Protein AF-0000000085030818 (afdb_homodimer)

Radius of gyration: 18.53 Å; Cα contacts (8 Å, |Δi|>4): 247; chains: 2; bounding box: 43×62×43 Å

Secondary structure (DSSP, 8-state):
--PPTT---HHHHHHHHHHHHHHHHHH-HHHHHHHHHHHIIIIIS-SS-HHHHHHHHHHHHHHHT-HHHHHHHHHHHHHHS---HHHHHHHHHHHHHHH-THHHHHHHHHHT-/--PPTT---HHHHHHHHHHHHHHHHHH-HHHHHHHHHHHIIIIIS-SS-HHHHHHHHHHHHHHHT-HHHHHHHHHHHHHHS---HHHHHHHHHHHHHHH-THHHHHHHHHHT-

Sequence (226 aa):
MSRKPGEPAKEEDEKGLIAVKYAEEMLGDEYAEVVEELHRIIWKESPLDDKTKHLIALALAAAAGDERRVGLIAETAKNVAEVTDEEIAATLALVAWVEGVSKVTRTWGVLRQMSRKPGEPAKEEDEKGLIAVKYAEEMLGDEYAEVVEELHRIIWKESPLDDKTKHLIALALAAAAGDERRVGLIAETAKNVAEVTDEEIAATLALVAWVEGVSKVTRTWGVLRQ

Structure (mmCIF, N/CA/C/O backbone):
data_AF-0000000085030818-model_v1
#
loop_
_entity.id
_entity.type
_entity.pdbx_description
1 polymer 'Uncharacterized conserved protein, homolog of gamma-carboxymuconolactone decarboxylase subunit'
#
loop_
_atom_site.group_PDB
_atom_site.id
_atom_site.type_symbol
_atom_site.label_atom_id
_atom_site.label_alt_id
_atom_site.label_comp_id
_atom_site.label_asym_id
_atom_site.label_entity_id
_atom_site.label_seq_id
_atom_site.pdbx_PDB_ins_code
_atom_site.Cartn_x
_atom_site.Cartn_y
_atom_site.Cartn_z
_atom_site.occupancy
_atom_site.B_iso_or_equiv
_atom_site.auth_seq_id
_atom_site.auth_comp_id
_atom_site.auth_asym_id
_atom_site.auth_atom_id
_atom_site.pdbx_PDB_model_num
ATOM 1 N N . MET A 1 1 ? -7.852 -31.094 3.992 1 25.58 1 MET A N 1
ATOM 2 C CA . MET A 1 1 ? -6.664 -30.859 3.174 1 25.58 1 MET A CA 1
ATOM 3 C C . MET A 1 1 ? -6.051 -29.5 3.475 1 25.58 1 MET A C 1
ATOM 5 O O . MET A 1 1 ? -6.684 -28.469 3.26 1 25.58 1 MET A O 1
ATOM 9 N N . SER A 1 2 ? -5.125 -29.453 4.344 1 31.84 2 SER A N 1
ATOM 10 C CA . SER A 1 2 ? -4.516 -28.281 4.984 1 31.84 2 SER A CA 1
ATOM 11 C C . SER A 1 2 ? -3.881 -27.359 3.957 1 31.84 2 SER A C 1
ATOM 13 O O . SER A 1 2 ? -3.154 -27.812 3.068 1 31.84 2 SER A O 1
ATOM 15 N N . ARG A 1 3 ? -4.469 -26.219 3.688 1 39.75 3 ARG A N 1
ATOM 16 C CA . ARG A 1 3 ? -4.004 -25.312 2.639 1 39.75 3 ARG A CA 1
ATOM 17 C C . ARG A 1 3 ? -2.533 -24.969 2.826 1 39.75 3 ARG A C 1
ATOM 19 O O . ARG A 1 3 ? -2.094 -24.688 3.943 1 39.75 3 ARG A O 1
ATOM 26 N N . LYS A 1 4 ? -1.826 -25.266 1.707 1 38.91 4 LYS A N 1
ATOM 27 C CA . LYS A 1 4 ? -0.397 -24.984 1.805 1 38.91 4 LYS A CA 1
ATOM 28 C C . LYS A 1 4 ? -0.144 -23.5 2.029 1 38.91 4 LYS A C 1
ATOM 30 O O . LYS A 1 4 ? -0.895 -22.656 1.536 1 38.91 4 LYS A O 1
ATOM 35 N N . PRO A 1 5 ? 0.649 -22.922 2.752 1 32.38 5 PRO A N 1
ATOM 36 C CA . PRO A 1 5 ? 1.088 -21.547 2.984 1 32.38 5 PRO A CA 1
ATOM 37 C C . PRO A 1 5 ? 1.489 -20.828 1.698 1 32.38 5 PRO A C 1
ATOM 39 O O . PRO A 1 5 ? 2.215 -21.391 0.874 1 32.38 5 PRO A O 1
ATOM 42 N N . GLY A 1 6 ? 0.799 -19.547 1.156 1 37.19 6 GLY A N 1
ATOM 43 C CA . GLY A 1 6 ? 0.918 -18.844 -0.105 1 37.19 6 GLY A CA 1
ATOM 44 C C . GLY A 1 6 ? -0.308 -18.969 -0.988 1 37.19 6 GLY A C 1
ATOM 45 O O . GLY A 1 6 ? -0.301 -18.547 -2.141 1 37.19 6 GLY A O 1
ATOM 46 N N . GLU A 1 7 ? -1.097 -19.891 -0.801 1 38.22 7 GLU A N 1
ATOM 47 C CA . GLU A 1 7 ? -2.266 -20.125 -1.645 1 38.22 7 GLU A CA 1
ATOM 48 C C . GLU A 1 7 ? -3.213 -18.922 -1.61 1 38.22 7 GLU A C 1
ATOM 50 O O . GLU A 1 7 ? -3.615 -18.469 -0.536 1 38.22 7 GLU A O 1
ATOM 55 N N . PRO A 1 8 ? -3.061 -18.156 -2.711 1 40.22 8 PRO A N 1
ATOM 56 C CA . PRO A 1 8 ? -4.078 -17.109 -2.68 1 40.22 8 PRO A CA 1
ATOM 57 C C . PRO A 1 8 ? -5.438 -17.625 -2.207 1 40.22 8 PRO A C 1
ATOM 59 O O . PRO A 1 8 ? -5.727 -18.812 -2.309 1 40.22 8 PRO A O 1
ATOM 62 N N . ALA A 1 9 ? -6.059 -16.734 -1.526 1 43.44 9 ALA A N 1
ATOM 63 C CA . ALA A 1 9 ? -7.387 -17.125 -1.054 1 43.44 9 ALA A CA 1
ATOM 64 C C . ALA A 1 9 ? -8.211 -17.734 -2.182 1 43.44 9 ALA A C 1
ATOM 66 O O . ALA A 1 9 ? -8.008 -17.422 -3.355 1 43.44 9 ALA A O 1
ATOM 67 N N . LYS A 1 10 ? -9.125 -18.547 -1.986 1 43.5 10 LYS A N 1
ATOM 68 C CA . LYS A 1 10 ? -9.852 -19.5 -2.832 1 43.5 10 LYS A CA 1
ATOM 69 C C . LYS A 1 10 ? -10.367 -18.812 -4.098 1 43.5 10 LYS A C 1
ATOM 71 O O . LYS A 1 10 ? -10.195 -19.328 -5.199 1 43.5 10 LYS A O 1
ATOM 76 N N . GLU A 1 11 ? -11.086 -17.844 -3.875 1 42 11 GLU A N 1
ATOM 77 C CA . GLU A 1 11 ? -11.797 -17.359 -5.051 1 42 11 GLU A CA 1
ATOM 78 C C . GLU A 1 11 ? -10.891 -16.5 -5.934 1 42 11 GLU A C 1
ATOM 80 O O . GLU A 1 11 ? -10.938 -16.609 -7.16 1 42 11 GLU A O 1
ATOM 85 N N . GLU A 1 12 ? -10.438 -15.344 -5.531 1 48 12 GLU A N 1
ATOM 86 C CA . GLU A 1 12 ? -9.477 -14.547 -6.293 1 48 12 GLU A CA 1
ATOM 87 C C . GLU A 1 12 ? -8.312 -15.406 -6.773 1 48 12 GLU A C 1
ATOM 89 O O . GLU A 1 12 ? -7.707 -15.117 -7.809 1 48 12 GLU A O 1
ATOM 94 N N . ASP A 1 13 ? -8.078 -16.484 -6.012 1 52.44 13 ASP A N 1
ATOM 95 C CA . ASP A 1 13 ? -7.184 -17.578 -6.367 1 52.44 13 ASP A CA 1
ATOM 96 C C . ASP A 1 13 ? -7.688 -18.312 -7.609 1 52.44 13 ASP A C 1
ATOM 98 O O . ASP A 1 13 ? -6.898 -18.656 -8.492 1 52.44 13 ASP A O 1
ATOM 102 N N . GLU A 1 14 ? -8.984 -18.203 -7.586 1 51.5 14 GLU A N 1
ATOM 103 C CA . GLU A 1 14 ? -9.453 -19.031 -8.688 1 51.5 14 GLU A CA 1
ATOM 104 C C . GLU A 1 14 ? -9.203 -18.359 -10.039 1 51.5 14 GLU A C 1
ATOM 106 O O . GLU A 1 14 ? -8.727 -19 -10.977 1 51.5 14 GLU A O 1
ATOM 111 N N . LYS A 1 15 ? -9.68 -17.062 -10.062 1 57.81 15 LYS A N 1
ATOM 112 C CA . LYS A 1 15 ? -9.484 -16.406 -11.352 1 57.81 15 LYS A CA 1
ATOM 113 C C . LYS A 1 15 ? -8 -16.203 -11.656 1 57.81 15 LYS A C 1
ATOM 115 O O . LYS A 1 15 ? -7.578 -16.344 -12.805 1 57.81 15 LYS A O 1
ATOM 120 N N . GLY A 1 16 ? -7.34 -15.766 -10.633 1 62.62 16 GLY A N 1
ATOM 121 C CA . GLY A 1 16 ? -5.895 -15.734 -10.812 1 62.62 16 GLY A CA 1
ATOM 122 C C . GLY A 1 16 ? -5.309 -17.078 -11.219 1 62.62 16 GLY A C 1
ATOM 123 O O . GLY A 1 16 ? -4.445 -17.141 -12.094 1 62.62 16 GLY A O 1
ATOM 124 N N . LEU A 1 17 ? -5.984 -17.938 -10.68 1 67.38 17 LEU A N 1
ATOM 125 C CA . LEU A 1 17 ? -5.543 -19.281 -11 1 67.38 17 LEU A CA 1
ATOM 126 C C . LEU A 1 17 ? -5.914 -19.656 -12.43 1 67.38 17 LEU A C 1
ATOM 128 O O . LEU A 1 17 ? -5.117 -20.266 -13.148 1 67.38 17 LEU A O 1
ATOM 132 N N . ILE A 1 18 ? -7.059 -19.188 -12.75 1 69.06 18 ILE A N 1
ATOM 133 C CA . ILE A 1 18 ? -7.512 -19.469 -14.109 1 69.06 18 ILE A CA 1
ATOM 134 C C . ILE A 1 18 ? -6.609 -18.766 -15.117 1 69.06 18 ILE A C 1
ATOM 136 O O . ILE A 1 18 ? -6.207 -19.344 -16.125 1 69.06 18 ILE A O 1
ATOM 140 N N . ALA A 1 19 ? -6.34 -17.562 -14.812 1 77.19 19 ALA A N 1
ATOM 141 C CA . ALA A 1 19 ? -5.457 -16.812 -15.695 1 77.19 19 ALA A CA 1
ATOM 142 C C . ALA A 1 19 ? -4.082 -17.469 -15.789 1 77.19 19 ALA A C 1
ATOM 144 O O . ALA A 1 19 ? -3.502 -17.562 -16.875 1 77.19 19 ALA A O 1
ATOM 145 N N . VAL A 1 20 ? -3.66 -17.906 -14.75 1 76.44 20 VAL A N 1
ATOM 146 C CA . VAL A 1 20 ? -2.357 -18.562 -14.727 1 76.44 20 VAL A CA 1
ATOM 147 C C . VAL A 1 20 ? -2.42 -19.875 -15.508 1 76.44 20 VAL A C 1
ATOM 149 O O . VAL A 1 20 ? -1.517 -20.188 -16.297 1 76.44 20 VAL A O 1
ATOM 152 N N . LYS A 1 21 ? -3.486 -20.547 -15.344 1 79.56 21 LYS A N 1
ATOM 153 C CA . LYS A 1 21 ? -3.656 -21.812 -16.062 1 79.56 21 LYS A CA 1
ATOM 154 C C . LYS A 1 21 ? -3.75 -21.562 -17.578 1 79.56 21 LYS A C 1
ATOM 156 O O . LYS A 1 21 ? -3.18 -22.312 -18.359 1 79.56 21 LYS A O 1
ATOM 161 N N . TYR A 1 22 ? -4.52 -20.641 -18 1 82.25 22 TYR A N 1
ATOM 162 C CA . TYR A 1 22 ? -4.617 -20.266 -19.406 1 82.25 22 TYR A CA 1
ATOM 163 C C . TYR A 1 22 ? -3.252 -19.891 -19.969 1 82.25 22 TYR A C 1
ATOM 165 O O . TYR A 1 22 ? -2.867 -20.344 -21.047 1 82.25 22 TYR A O 1
ATOM 173 N N . ALA A 1 23 ? -2.58 -19.109 -19.234 1 85.62 23 ALA A N 1
ATOM 174 C CA . ALA A 1 23 ? -1.24 -18.719 -19.672 1 85.62 23 ALA A CA 1
ATOM 175 C C . ALA A 1 23 ? -0.32 -19.938 -19.766 1 85.62 23 ALA A C 1
ATOM 177 O O . ALA A 1 23 ? 0.485 -20.031 -20.703 1 85.62 23 ALA A O 1
ATOM 178 N N . GLU A 1 24 ? -0.488 -20.781 -18.797 1 83.62 24 GLU A N 1
ATOM 179 C CA . GLU A 1 24 ? 0.281 -22.031 -18.828 1 83.62 24 GLU A CA 1
ATOM 180 C C . GLU A 1 24 ? -0.029 -22.844 -20.078 1 83.62 24 GLU A C 1
ATOM 182 O O . GLU A 1 24 ? 0.875 -23.406 -20.703 1 83.62 24 GLU A O 1
ATOM 187 N N . GLU A 1 25 ? -1.229 -22.844 -20.406 1 85.69 25 GLU A N 1
ATOM 188 C CA . GLU A 1 25 ? -1.651 -23.562 -21.594 1 85.69 25 GLU A CA 1
ATOM 189 C C . GLU A 1 25 ? -1.082 -22.922 -22.859 1 85.69 25 GLU A C 1
ATOM 191 O O . GLU A 1 25 ? -0.697 -23.625 -23.797 1 85.69 25 GLU A O 1
ATOM 196 N N . MET A 1 26 ? -0.989 -21.703 -22.828 1 90.25 26 MET A N 1
ATOM 197 C CA . MET A 1 26 ? -0.582 -20.984 -24.031 1 90.25 26 MET A CA 1
ATOM 198 C C . MET A 1 26 ? 0.935 -20.828 -24.078 1 90.25 26 MET A C 1
ATOM 200 O O . MET A 1 26 ? 1.53 -20.859 -25.156 1 90.25 26 MET A O 1
ATOM 204 N N . LEU A 1 27 ? 1.557 -20.656 -22.938 1 92.19 27 LEU A N 1
ATOM 205 C CA . LEU A 1 27 ? 2.971 -20.297 -22.891 1 92.19 27 LEU A CA 1
ATOM 206 C C . LEU A 1 27 ? 3.807 -21.469 -22.391 1 92.19 27 LEU A C 1
ATOM 208 O O . LEU A 1 27 ? 5.039 -21.422 -22.422 1 92.19 27 LEU A O 1
ATOM 212 N N . GLY A 1 28 ? 3.111 -22.484 -21.859 1 89.69 28 GLY A N 1
ATOM 213 C CA . GLY A 1 28 ? 3.795 -23.703 -21.453 1 89.69 28 GLY A CA 1
ATOM 214 C C . GLY A 1 28 ? 4.062 -23.781 -19.969 1 89.69 28 GLY A C 1
ATOM 215 O O . GLY A 1 28 ? 3.789 -22.828 -19.234 1 89.69 28 GLY A O 1
ATOM 216 N N . ASP A 1 29 ? 4.66 -24.906 -19.516 1 89.44 29 ASP A N 1
ATOM 217 C CA . ASP A 1 29 ? 4.883 -25.234 -18.109 1 89.44 29 ASP A CA 1
ATOM 218 C C . ASP A 1 29 ? 5.922 -24.312 -17.484 1 89.44 29 ASP A C 1
ATOM 220 O O . ASP A 1 29 ? 5.844 -24 -16.281 1 89.44 29 ASP A O 1
ATOM 224 N N . GLU A 1 30 ? 6.82 -23.922 -18.25 1 92.5 30 GLU A N 1
ATOM 225 C CA . GLU A 1 30 ? 7.875 -23.062 -17.719 1 92.5 30 GLU A CA 1
ATOM 226 C C . GLU A 1 30 ? 7.305 -21.75 -17.203 1 92.5 30 GLU A C 1
ATOM 228 O O . GLU A 1 30 ? 7.754 -21.234 -16.172 1 92.5 30 GLU A O 1
ATOM 233 N N . TYR A 1 31 ? 6.328 -21.266 -17.953 1 92.12 31 TYR A N 1
ATOM 234 C CA . TYR A 1 31 ? 5.684 -20.031 -17.516 1 92.12 31 TYR A CA 1
ATOM 235 C C . TYR A 1 31 ? 5.051 -20.219 -16.141 1 92.12 31 TYR A C 1
ATOM 237 O O . TYR A 1 31 ? 5.266 -19.391 -15.242 1 92.12 31 TYR A O 1
ATOM 245 N N . ALA A 1 32 ? 4.32 -21.219 -15.906 1 88.56 32 ALA A N 1
ATOM 246 C CA . ALA A 1 32 ? 3.645 -21.469 -14.641 1 88.56 32 ALA A CA 1
ATOM 247 C C . ALA A 1 32 ? 4.652 -21.656 -13.508 1 88.56 32 ALA A C 1
ATOM 249 O O . ALA A 1 32 ? 4.43 -21.188 -12.391 1 88.56 32 ALA A O 1
ATOM 250 N N . GLU A 1 33 ? 5.723 -22.297 -13.789 1 91.44 33 GLU A N 1
ATOM 251 C CA . GLU A 1 33 ? 6.758 -22.547 -12.797 1 91.44 33 GLU A CA 1
ATOM 252 C C . GLU A 1 33 ? 7.41 -21.25 -12.336 1 91.44 33 GLU A C 1
ATOM 254 O O . GLU A 1 33 ? 7.668 -21.062 -11.148 1 91.44 33 GLU A O 1
ATOM 259 N N . VAL A 1 34 ? 7.688 -20.391 -13.281 1 93.5 34 VAL A N 1
ATOM 260 C CA . VAL A 1 34 ? 8.336 -19.109 -12.969 1 93.5 34 VAL A CA 1
ATOM 261 C C . VAL A 1 34 ? 7.391 -18.25 -12.133 1 93.5 34 VAL A C 1
ATOM 263 O O . VAL A 1 34 ? 7.82 -17.594 -11.188 1 93.5 34 VAL A O 1
ATOM 266 N N . VAL A 1 35 ? 6.16 -18.203 -12.422 1 92.5 35 VAL A N 1
ATOM 267 C CA . VAL A 1 35 ? 5.168 -17.438 -11.672 1 92.5 35 VAL A CA 1
ATOM 268 C C . VAL A 1 35 ? 5.066 -17.969 -10.242 1 92.5 35 VAL A C 1
ATOM 270 O O . VAL A 1 35 ? 5.004 -17.203 -9.289 1 92.5 35 VAL A O 1
ATOM 273 N N . GLU A 1 36 ? 5.039 -19.234 -10.133 1 90.56 36 GLU A N 1
ATOM 274 C CA . GLU A 1 36 ? 4.992 -19.859 -8.812 1 90.56 36 GLU A CA 1
ATOM 275 C C . GLU A 1 36 ? 6.234 -19.516 -7.996 1 90.56 36 GLU A C 1
ATOM 277 O O . GLU A 1 36 ? 6.145 -19.281 -6.789 1 90.56 36 GLU A O 1
ATOM 282 N N . GLU A 1 37 ? 7.316 -19.562 -8.656 1 93.94 37 GLU A N 1
ATOM 283 C CA . GLU A 1 37 ? 8.562 -19.203 -7.984 1 93.94 37 GLU A CA 1
ATOM 284 C C . GLU A 1 37 ? 8.555 -17.766 -7.516 1 93.94 37 GLU A C 1
ATOM 286 O O . GLU A 1 37 ? 8.961 -17.469 -6.391 1 93.94 37 GLU A O 1
ATOM 291 N N . LEU A 1 38 ? 8.094 -16.828 -8.359 1 94.19 38 LEU A N 1
ATOM 292 C CA . LEU A 1 38 ? 7.984 -15.422 -7.98 1 94.19 38 LEU A CA 1
ATOM 293 C C . LEU A 1 38 ? 7.031 -15.25 -6.805 1 94.19 38 LEU A C 1
ATOM 295 O O . LEU A 1 38 ? 7.316 -14.484 -5.879 1 94.19 38 LEU A O 1
ATOM 299 N N . HIS A 1 39 ? 5.957 -15.898 -6.852 1 93.31 39 HIS A N 1
ATOM 300 C CA . HIS A 1 39 ? 4.996 -15.867 -5.758 1 93.31 39 HIS A CA 1
ATOM 301 C C . HIS A 1 39 ? 5.641 -16.297 -4.445 1 93.31 39 HIS A C 1
ATOM 303 O O . HIS A 1 39 ? 5.43 -15.68 -3.404 1 93.31 39 HIS A O 1
ATOM 309 N N . ARG A 1 40 ? 6.383 -17.375 -4.52 1 93.62 40 ARG A N 1
ATOM 310 C CA . ARG A 1 40 ? 7.055 -17.891 -3.33 1 93.62 40 ARG A CA 1
ATOM 311 C C . ARG A 1 40 ? 8.016 -16.844 -2.756 1 93.62 40 ARG A C 1
ATOM 313 O O . ARG A 1 40 ? 8.016 -16.609 -1.548 1 93.62 40 ARG A O 1
ATOM 320 N N . ILE A 1 41 ? 8.805 -16.25 -3.541 1 95.94 41 ILE A N 1
ATOM 321 C CA . ILE A 1 41 ? 9.82 -15.281 -3.119 1 95.94 41 ILE A CA 1
ATOM 322 C C . ILE A 1 41 ? 9.141 -14.062 -2.5 1 95.94 41 ILE A C 1
ATOM 324 O O . ILE A 1 41 ? 9.555 -13.586 -1.44 1 95.94 41 ILE A O 1
ATOM 328 N N . ILE A 1 42 ? 8.062 -13.617 -3.119 1 96.44 42 ILE A N 1
ATOM 329 C CA . ILE A 1 42 ? 7.434 -12.352 -2.754 1 96.44 42 ILE A CA 1
ATOM 330 C C . ILE A 1 42 ? 6.551 -12.555 -1.523 1 96.44 42 ILE A C 1
ATOM 332 O O . ILE A 1 42 ? 6.461 -11.672 -0.667 1 96.44 42 ILE A O 1
ATOM 336 N N . TRP A 1 43 ? 6.012 -13.719 -1.373 1 94.88 43 TRP A N 1
ATOM 337 C CA . TRP A 1 43 ? 5.012 -13.898 -0.323 1 94.88 43 TRP A CA 1
ATOM 338 C C . TRP A 1 43 ? 5.555 -14.773 0.801 1 94.88 43 TRP A C 1
ATOM 340 O O . TRP A 1 43 ? 5.305 -14.508 1.979 1 94.88 43 TRP A O 1
ATOM 350 N N . LYS A 1 44 ? 6.355 -15.711 0.494 1 93.56 44 LYS A N 1
ATOM 351 C CA . LYS A 1 44 ? 6.754 -16.672 1.514 1 93.56 44 LYS A CA 1
ATOM 352 C C . LYS A 1 44 ? 8.141 -16.359 2.061 1 93.56 44 LYS A C 1
ATOM 354 O O . LYS A 1 44 ? 8.398 -16.531 3.256 1 93.56 44 LYS A O 1
ATOM 359 N N . GLU A 1 45 ? 9 -15.945 1.286 1 94.94 45 GLU A N 1
ATOM 360 C CA . GLU A 1 45 ? 10.375 -15.711 1.7 1 94.94 45 GLU A CA 1
ATOM 361 C C . GLU A 1 45 ? 10.633 -14.227 1.955 1 94.94 45 GLU A C 1
ATOM 363 O O . GLU A 1 45 ? 11.781 -13.82 2.162 1 94.94 45 GLU A O 1
ATOM 368 N N . SER A 1 46 ? 9.672 -13.43 1.922 1 96.38 46 SER A N 1
ATOM 369 C CA . SER A 1 46 ? 9.75 -11.984 2.111 1 96.38 46 SER A CA 1
ATOM 370 C C . SER A 1 46 ? 10.133 -11.633 3.547 1 96.38 46 SER A C 1
ATOM 372 O O . SER A 1 46 ? 9.672 -12.281 4.492 1 96.38 46 SER A O 1
ATOM 374 N N . PRO A 1 47 ? 10.938 -10.641 3.707 1 98.19 47 PRO A N 1
ATOM 375 C CA . PRO A 1 47 ? 11.219 -10.156 5.062 1 98.19 47 PRO A CA 1
ATOM 376 C C . PRO A 1 47 ? 10.023 -9.438 5.691 1 98.19 47 PRO A C 1
ATOM 378 O O . PRO A 1 47 ? 10.062 -9.094 6.875 1 98.19 47 PRO A O 1
ATOM 381 N N . LEU A 1 48 ? 8.961 -9.156 4.965 1 98 48 LEU A N 1
ATOM 382 C CA . LEU A 1 48 ? 7.719 -8.609 5.512 1 98 48 LEU A CA 1
ATOM 383 C C . LEU A 1 48 ? 6.855 -9.711 6.102 1 98 48 LEU A C 1
ATOM 385 O O . LEU A 1 48 ? 6.762 -10.805 5.539 1 98 48 L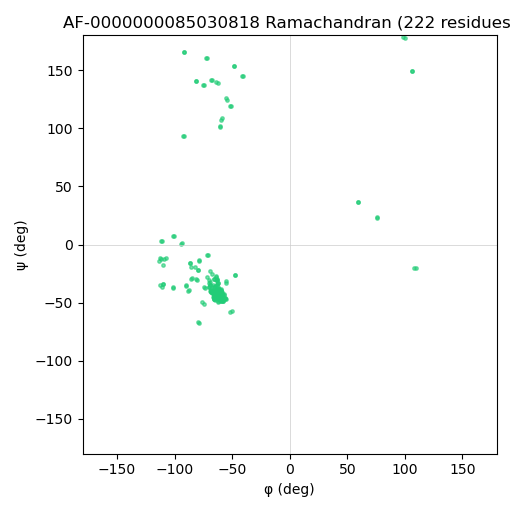EU A O 1
ATOM 389 N N . ASP A 1 49 ? 6.25 -9.375 7.223 1 96.94 49 ASP A N 1
ATOM 390 C CA . ASP A 1 49 ? 5.324 -10.352 7.781 1 96.94 49 ASP A CA 1
ATOM 391 C C . ASP A 1 49 ? 4.047 -10.438 6.949 1 96.94 49 ASP A C 1
ATOM 393 O O . ASP A 1 49 ? 3.764 -9.547 6.145 1 96.94 49 ASP A O 1
ATOM 397 N N . ASP A 1 50 ? 3.268 -11.531 7.062 1 96.25 50 ASP A N 1
ATOM 398 C CA . ASP A 1 50 ? 2.074 -11.789 6.266 1 96.25 50 ASP A CA 1
ATOM 399 C C . ASP A 1 50 ? 1.057 -10.664 6.41 1 96.25 50 ASP A C 1
ATOM 401 O O . ASP A 1 50 ? 0.427 -10.258 5.434 1 96.25 50 ASP A O 1
ATOM 405 N N . LYS A 1 51 ? 0.871 -10.195 7.609 1 97.31 51 LYS A N 1
ATOM 406 C CA . LYS A 1 51 ? -0.083 -9.117 7.863 1 97.31 51 LYS A CA 1
ATOM 407 C C . LYS A 1 51 ? 0.26 -7.879 7.043 1 97.31 51 LYS A C 1
ATOM 409 O O . LYS A 1 51 ? -0.599 -7.328 6.352 1 97.31 51 LYS A O 1
ATOM 414 N N . THR A 1 52 ? 1.496 -7.457 7.055 1 98.31 52 THR A N 1
ATOM 415 C CA . THR A 1 52 ? 1.947 -6.285 6.316 1 98.31 52 THR A CA 1
ATOM 416 C C . THR A 1 52 ? 1.754 -6.48 4.812 1 98.31 52 THR A C 1
ATOM 418 O O . THR A 1 52 ? 1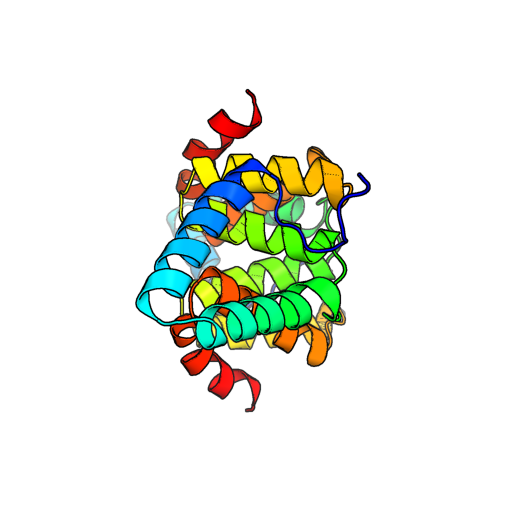.279 -5.578 4.121 1 98.31 52 THR A O 1
ATOM 421 N N . LYS A 1 53 ? 2.088 -7.586 4.348 1 98.44 53 LYS A N 1
ATOM 422 C CA . LYS A 1 53 ? 1.954 -7.848 2.918 1 98.44 53 LYS A CA 1
ATOM 423 C C . LYS A 1 53 ? 0.497 -7.754 2.475 1 98.44 53 LYS A C 1
ATOM 425 O O . LYS A 1 53 ? 0.194 -7.148 1.445 1 98.44 53 LYS A O 1
ATOM 430 N N . HIS A 1 54 ? -0.393 -8.312 3.221 1 97.81 54 HIS A N 1
ATOM 431 C CA . HIS A 1 54 ? -1.804 -8.281 2.854 1 97.81 54 HIS A CA 1
ATOM 432 C C . HIS A 1 54 ? -2.367 -6.867 2.967 1 97.81 54 HIS A C 1
ATOM 434 O O . HIS A 1 54 ? -3.219 -6.469 2.168 1 97.81 54 HIS A O 1
ATOM 440 N N . LEU A 1 55 ? -1.893 -6.133 3.932 1 98.62 55 LEU A N 1
ATOM 441 C CA . LEU A 1 55 ? -2.344 -4.75 4.07 1 98.62 55 LEU A CA 1
ATOM 442 C C . L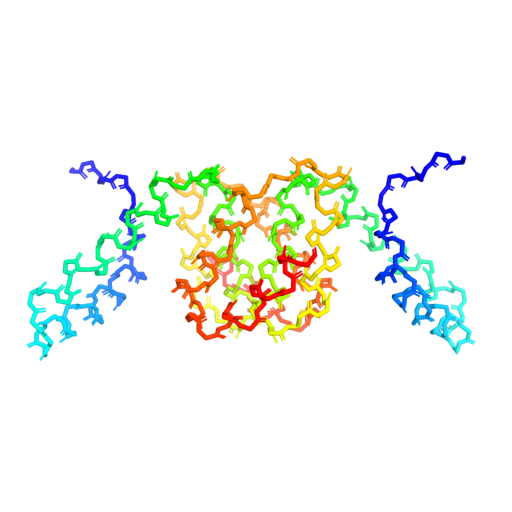EU A 1 55 ? -1.843 -3.896 2.91 1 98.62 55 LEU A C 1
ATOM 444 O O . LEU A 1 55 ? -2.559 -3.018 2.428 1 98.62 55 LEU A O 1
ATOM 448 N N . ILE A 1 56 ? -0.635 -4.113 2.465 1 98.75 56 ILE A N 1
ATOM 449 C CA . ILE A 1 56 ? -0.126 -3.41 1.292 1 98.75 56 ILE A CA 1
ATOM 450 C C . ILE A 1 56 ? -0.957 -3.787 0.066 1 98.75 56 ILE A C 1
ATOM 452 O O . ILE A 1 56 ? -1.368 -2.916 -0.704 1 98.75 56 ILE A O 1
ATOM 456 N N . ALA A 1 57 ? -1.23 -5.074 -0.102 1 98.31 57 ALA A N 1
ATOM 457 C CA . ALA A 1 57 ? -2.051 -5.516 -1.227 1 98.31 57 ALA A CA 1
ATOM 458 C C . ALA A 1 57 ? -3.436 -4.875 -1.179 1 98.31 57 ALA A C 1
ATOM 460 O O . ALA A 1 57 ? -3.969 -4.457 -2.209 1 98.31 57 ALA A O 1
ATOM 461 N N . LEU A 1 58 ? -4.004 -4.793 -0.035 1 97.88 58 LEU A N 1
ATOM 462 C CA . LEU A 1 58 ? -5.309 -4.168 0.152 1 97.88 58 LEU A CA 1
ATOM 463 C C . LEU A 1 58 ? -5.266 -2.693 -0.242 1 97.88 58 LEU A C 1
ATOM 465 O O . LEU A 1 58 ? -6.16 -2.205 -0.936 1 97.88 58 LEU A O 1
ATOM 469 N N . ALA A 1 59 ? -4.25 -2.045 0.234 1 98.44 59 ALA A N 1
ATOM 470 C CA . ALA A 1 59 ? -4.102 -0.629 -0.093 1 98.44 59 ALA A CA 1
ATOM 471 C C . ALA A 1 59 ? -4.008 -0.421 -1.603 1 98.44 59 ALA A C 1
ATOM 473 O O . ALA A 1 59 ? -4.629 0.493 -2.148 1 98.44 59 ALA A O 1
ATOM 474 N N . LEU A 1 60 ? -3.254 -1.271 -2.232 1 98.25 60 LEU A N 1
ATOM 475 C CA . LEU A 1 60 ? -3.09 -1.158 -3.678 1 98.25 60 LEU A CA 1
ATOM 476 C C . LEU A 1 60 ? -4.41 -1.42 -4.395 1 98.25 60 LEU A C 1
ATOM 478 O O . LEU A 1 60 ? -4.746 -0.724 -5.355 1 98.25 60 LEU A O 1
ATOM 482 N N . ALA A 1 61 ? -5.152 -2.398 -3.984 1 96.75 61 ALA A N 1
ATOM 483 C CA . ALA A 1 61 ? -6.457 -2.68 -4.574 1 96.75 61 ALA A CA 1
ATOM 484 C C . ALA A 1 61 ? -7.41 -1.5 -4.391 1 96.75 61 ALA A C 1
ATOM 486 O O . ALA A 1 61 ? -8.109 -1.108 -5.328 1 96.75 61 ALA A O 1
ATOM 487 N N . ALA A 1 62 ? -7.461 -0.953 -3.217 1 96.75 62 ALA A N 1
ATOM 488 C CA . ALA A 1 62 ? -8.328 0.182 -2.92 1 96.75 62 ALA A CA 1
ATOM 489 C C . ALA A 1 62 ? -7.953 1.398 -3.76 1 96.75 62 ALA A C 1
ATOM 491 O O . ALA A 1 62 ? -8.82 2.076 -4.312 1 96.75 62 ALA A O 1
ATOM 492 N N . ALA A 1 63 ? -6.664 1.621 -3.838 1 96.56 63 ALA A N 1
ATOM 493 C CA . ALA A 1 63 ? -6.191 2.75 -4.633 1 96.56 63 ALA A CA 1
ATOM 494 C C . ALA A 1 63 ? -6.559 2.576 -6.105 1 96.56 63 ALA A C 1
ATOM 496 O O . ALA A 1 63 ? -6.824 3.557 -6.805 1 96.56 63 ALA A O 1
ATOM 497 N N . ALA A 1 64 ? -6.633 1.394 -6.566 1 94.5 64 ALA A N 1
ATOM 498 C CA . ALA A 1 64 ? -6.988 1.093 -7.949 1 94.5 64 ALA A CA 1
ATOM 499 C C . ALA A 1 64 ? -8.5 1.186 -8.164 1 94.5 64 ALA A C 1
ATOM 501 O O . ALA A 1 64 ? -8.977 1.142 -9.297 1 94.5 64 ALA A O 1
ATOM 502 N N . GLY A 1 65 ? -9.242 1.231 -7.066 1 93.12 65 GLY A N 1
ATOM 503 C CA . GLY A 1 65 ? -10.688 1.265 -7.16 1 93.12 65 GLY A CA 1
ATOM 504 C C . GLY A 1 65 ? -11.297 -0.081 -7.512 1 93.12 65 GLY A C 1
ATOM 505 O O . GLY A 1 65 ? -12.398 -0.148 -8.055 1 93.12 65 GLY A O 1
ATOM 506 N N . ASP A 1 66 ? -10.656 -1.144 -7.266 1 93 66 ASP A N 1
ATOM 507 C CA . ASP A 1 66 ? -11.109 -2.488 -7.613 1 93 66 ASP A CA 1
ATOM 508 C C . ASP A 1 66 ? -11.891 -3.115 -6.461 1 93 66 ASP A C 1
ATOM 510 O O . ASP A 1 66 ? -11.328 -3.848 -5.645 1 93 66 ASP A O 1
ATOM 514 N N . GLU A 1 67 ? -13.172 -2.975 -6.492 1 93.5 67 GLU A N 1
ATOM 515 C CA . GLU A 1 67 ? -14.031 -3.396 -5.391 1 93.5 67 GLU A CA 1
ATOM 516 C C . GLU A 1 67 ? -13.961 -4.906 -5.184 1 93.5 67 GLU A C 1
ATOM 518 O O . GLU A 1 67 ? -13.953 -5.383 -4.047 1 93.5 67 GLU A O 1
ATOM 523 N N . ARG A 1 68 ? -13.969 -5.547 -6.219 1 91.56 68 ARG A N 1
ATOM 524 C CA . ARG A 1 68 ? -13.914 -7.004 -6.105 1 91.56 68 ARG A CA 1
ATOM 525 C C . ARG A 1 68 ? -12.625 -7.449 -5.43 1 91.56 68 ARG A C 1
ATOM 527 O O . ARG A 1 68 ? -12.648 -8.273 -4.512 1 91.56 68 ARG A O 1
ATOM 534 N N . ARG A 1 69 ? -11.523 -6.91 -5.848 1 94.19 69 ARG A N 1
ATOM 535 C CA . ARG A 1 69 ? -10.227 -7.281 -5.281 1 94.19 69 ARG A CA 1
ATOM 536 C C . ARG A 1 69 ? -10.125 -6.852 -3.82 1 94.19 69 ARG A C 1
ATOM 538 O O . ARG A 1 69 ? -9.539 -7.559 -2.998 1 94.19 69 ARG A O 1
ATOM 545 N N . VAL A 1 70 ? -10.703 -5.719 -3.557 1 96 70 VAL A N 1
ATOM 546 C CA . VAL A 1 70 ? -10.719 -5.262 -2.172 1 96 70 VAL A CA 1
ATOM 547 C C . VAL A 1 70 ? -11.445 -6.285 -1.298 1 96 70 VAL A C 1
ATOM 549 O O . VAL A 1 70 ? -10.953 -6.656 -0.23 1 96 70 VAL A O 1
ATOM 552 N N . GLY A 1 71 ? -12.602 -6.691 -1.749 1 94.19 71 GLY A N 1
ATOM 553 C CA . GLY A 1 71 ? -13.336 -7.691 -0.994 1 94.19 71 GLY A CA 1
ATOM 554 C C . GLY A 1 71 ? -12.57 -8.984 -0.812 1 94.19 71 GLY A C 1
ATOM 555 O O . GLY A 1 71 ? -12.516 -9.531 0.292 1 94.19 71 GLY A O 1
ATOM 556 N N . LEU A 1 72 ? -11.977 -9.461 -1.801 1 93.56 72 LEU A N 1
ATOM 557 C CA . LEU A 1 72 ? -11.234 -10.719 -1.771 1 93.56 72 LEU A CA 1
ATOM 558 C C . LEU A 1 72 ? -10.023 -10.617 -0.845 1 93.56 72 LEU A C 1
ATOM 560 O O . LEU A 1 72 ? -9.773 -11.516 -0.044 1 93.56 72 LEU A O 1
ATOM 564 N N . ILE A 1 73 ? -9.25 -9.578 -0.953 1 95.5 73 ILE A N 1
ATOM 565 C CA . ILE A 1 73 ? -8.039 -9.422 -0.153 1 95.5 73 ILE A CA 1
ATOM 566 C C . ILE A 1 73 ? -8.414 -9.242 1.317 1 95.5 73 ILE A C 1
ATOM 568 O O . ILE A 1 73 ? -7.762 -9.797 2.201 1 95.5 73 ILE A O 1
ATOM 572 N N . ALA A 1 74 ? -9.43 -8.469 1.521 1 95.75 74 ALA A N 1
ATOM 573 C CA . ALA A 1 74 ? -9.852 -8.281 2.904 1 95.75 74 ALA A CA 1
ATOM 574 C C . ALA A 1 74 ? -10.227 -9.609 3.553 1 95.75 74 ALA A C 1
ATOM 576 O O . ALA A 1 74 ? -9.836 -9.883 4.691 1 95.75 74 ALA A O 1
ATOM 577 N N . GLU A 1 75 ? -10.93 -10.375 2.832 1 94.19 75 GLU A N 1
ATOM 578 C CA . GLU A 1 75 ? -11.32 -11.688 3.344 1 94.19 75 GLU A CA 1
ATOM 579 C C . GLU A 1 75 ? -10.102 -12.562 3.613 1 94.19 75 GLU A C 1
ATOM 581 O O . GLU A 1 75 ? -9.984 -13.164 4.68 1 94.19 75 GLU A O 1
ATOM 586 N N . THR A 1 76 ? -9.211 -12.586 2.691 1 94.38 76 THR A N 1
ATOM 587 C CA . THR A 1 76 ? -8.008 -13.391 2.832 1 94.38 76 THR A CA 1
ATOM 588 C C . THR A 1 76 ? -7.141 -12.875 3.975 1 94.38 76 THR A C 1
ATOM 590 O O . THR A 1 76 ? -6.574 -13.664 4.734 1 94.38 76 THR A O 1
ATOM 593 N N . ALA A 1 77 ? -7.043 -11.617 4.109 1 95.5 77 ALA A N 1
ATOM 594 C CA . ALA A 1 77 ? -6.25 -11 5.168 1 95.5 77 ALA A CA 1
ATOM 595 C C . ALA A 1 77 ? -6.781 -11.383 6.547 1 95.5 77 ALA A C 1
ATOM 597 O O . ALA A 1 77 ? -6.004 -11.672 7.461 1 95.5 77 ALA A O 1
ATOM 598 N N . LYS A 1 78 ? -8.047 -11.414 6.684 1 95.75 78 LYS A N 1
ATOM 599 C CA . LYS A 1 78 ? -8.656 -11.773 7.961 1 95.75 78 LYS A CA 1
ATOM 600 C C . LYS A 1 78 ? -8.422 -13.25 8.281 1 95.75 78 LYS A C 1
ATOM 602 O O . LYS A 1 78 ? -8.07 -13.594 9.414 1 95.75 78 LYS A O 1
ATOM 607 N N . ASN A 1 79 ? -8.508 -14.102 7.312 1 94.94 79 ASN A N 1
ATOM 608 C CA . ASN A 1 79 ? -8.5 -15.547 7.527 1 94.94 79 ASN A CA 1
ATOM 609 C C . ASN A 1 79 ? -7.078 -16.094 7.605 1 94.94 79 ASN A C 1
ATOM 611 O O . ASN A 1 79 ? -6.812 -17.047 8.344 1 94.94 79 ASN A O 1
ATOM 615 N N . VAL A 1 80 ? -6.191 -15.461 6.938 1 91.94 80 VAL A N 1
ATOM 616 C CA . VAL A 1 80 ? -4.863 -16.047 6.773 1 91.94 80 VAL A CA 1
ATOM 617 C C . VAL A 1 80 ? -3.836 -15.234 7.555 1 91.94 80 VAL A C 1
ATOM 619 O O . VAL A 1 80 ? -2.898 -15.797 8.133 1 91.94 80 VAL A O 1
ATOM 622 N N . ALA A 1 81 ? -3.98 -13.938 7.598 1 93.81 81 ALA A N 1
ATOM 623 C CA . ALA A 1 81 ? -2.963 -13.07 8.188 1 93.81 81 ALA A CA 1
ATOM 624 C C . ALA A 1 81 ? -3.461 -12.445 9.484 1 93.81 81 ALA A C 1
ATOM 626 O O . ALA A 1 81 ? -2.77 -11.617 10.086 1 93.81 81 ALA A O 1
ATOM 627 N N . GLU A 1 82 ? -4.664 -12.781 9.938 1 96 82 GLU A N 1
ATOM 628 C CA . GLU A 1 82 ? -5.25 -12.352 11.203 1 96 82 GLU A CA 1
ATOM 629 C C . GLU A 1 82 ? -5.352 -10.828 11.273 1 96 82 GLU A C 1
ATOM 631 O O . GLU A 1 82 ? -5.109 -10.234 12.328 1 96 82 GLU A O 1
ATOM 636 N N . VAL A 1 83 ? -5.633 -10.289 10.172 1 97.81 83 VAL A N 1
ATOM 637 C CA . VAL A 1 83 ? -5.891 -8.859 10.109 1 97.81 83 VAL A CA 1
ATOM 638 C C . VAL A 1 83 ? -7.273 -8.555 10.688 1 97.81 83 VAL A C 1
ATOM 640 O O . VAL A 1 83 ? -8.25 -9.242 10.367 1 97.81 83 VAL A O 1
ATOM 643 N N . THR A 1 84 ? -7.363 -7.488 11.5 1 97.75 84 THR A N 1
ATOM 644 C CA . THR A 1 84 ? -8.625 -7.125 12.125 1 97.75 84 THR A CA 1
ATOM 645 C C . THR A 1 84 ? -9.391 -6.125 11.258 1 97.75 84 THR A C 1
ATOM 647 O O . THR A 1 84 ? -8.82 -5.516 10.352 1 97.75 84 THR A O 1
ATOM 650 N N . ASP A 1 85 ? -10.703 -5.961 11.609 1 96.5 85 ASP A N 1
ATOM 651 C CA . ASP A 1 85 ? -11.516 -4.953 10.93 1 96.5 85 ASP A CA 1
ATOM 652 C C . ASP A 1 85 ? -10.945 -3.551 11.156 1 96.5 85 ASP A C 1
ATOM 654 O O . ASP A 1 85 ? -11.016 -2.699 10.266 1 96.5 85 ASP A O 1
ATOM 658 N N . GLU A 1 86 ? -10.461 -3.311 12.32 1 97.44 86 GLU A N 1
ATOM 659 C CA . GLU A 1 86 ? -9.867 -2.014 12.633 1 97.44 86 GLU A CA 1
ATOM 660 C C . GLU A 1 86 ? -8.648 -1.736 11.766 1 97.44 86 GLU A C 1
ATOM 662 O O . GLU A 1 86 ? -8.445 -0.609 11.312 1 97.44 86 GLU A O 1
ATOM 667 N N . GLU A 1 87 ? -7.852 -2.729 11.531 1 98.19 87 GLU A N 1
ATOM 668 C CA . GLU A 1 87 ? -6.668 -2.568 10.688 1 98.19 87 GLU A CA 1
ATOM 669 C C . GLU A 1 87 ? -7.051 -2.367 9.227 1 98.19 87 GLU A C 1
ATOM 671 O O . GLU A 1 87 ? -6.395 -1.613 8.508 1 98.19 87 GLU A O 1
ATOM 676 N N . ILE A 1 88 ? -8.055 -3.021 8.797 1 98.12 88 ILE A N 1
ATOM 677 C CA . ILE A 1 88 ? -8.57 -2.816 7.445 1 98.12 88 ILE A CA 1
ATOM 678 C C . ILE A 1 88 ? -9.062 -1.379 7.293 1 98.12 88 ILE A C 1
ATOM 680 O O . ILE A 1 88 ? -8.703 -0.692 6.332 1 98.12 88 ILE A O 1
ATOM 684 N N . ALA A 1 89 ? -9.867 -0.928 8.258 1 96.94 89 ALA A N 1
ATOM 685 C CA . ALA A 1 89 ? -10.375 0.44 8.227 1 96.94 89 ALA A CA 1
ATOM 686 C C . ALA A 1 89 ? -9.234 1.452 8.234 1 96.94 89 ALA A C 1
ATOM 688 O O . ALA A 1 89 ? -9.273 2.445 7.5 1 96.94 89 ALA A O 1
ATOM 689 N N . ALA A 1 90 ? -8.281 1.186 9.031 1 98.25 90 ALA A N 1
ATOM 690 C CA . ALA A 1 90 ? -7.133 2.082 9.117 1 98.25 90 ALA A CA 1
ATOM 691 C C . ALA A 1 90 ? -6.367 2.109 7.793 1 98.25 90 ALA A C 1
ATOM 693 O O . ALA A 1 90 ? -5.887 3.162 7.371 1 98.25 90 ALA A O 1
ATOM 694 N N . THR A 1 91 ? -6.199 0.982 7.129 1 98.44 91 THR A N 1
ATOM 695 C CA . THR A 1 91 ? -5.551 0.92 5.82 1 98.44 91 THR A CA 1
ATOM 696 C C . THR A 1 91 ? -6.32 1.749 4.797 1 98.44 91 THR A C 1
ATOM 698 O O . THR A 1 91 ? -5.727 2.531 4.051 1 98.44 91 THR A O 1
ATOM 701 N N . LEU A 1 92 ? -7.613 1.632 4.832 1 97.69 92 LEU A N 1
ATOM 702 C CA . LEU A 1 92 ? -8.438 2.389 3.891 1 97.69 92 LEU A CA 1
ATOM 703 C C . LEU A 1 92 ? -8.375 3.881 4.199 1 97.69 92 LEU A C 1
ATOM 705 O O . LEU A 1 92 ? -8.391 4.707 3.283 1 97.69 92 LEU A O 1
ATOM 709 N N . ALA A 1 93 ? -8.398 4.215 5.422 1 97.12 93 ALA A N 1
ATOM 710 C CA . ALA A 1 93 ? -8.25 5.613 5.812 1 97.12 93 ALA A CA 1
ATOM 711 C C . ALA A 1 93 ? -6.918 6.18 5.316 1 97.12 93 ALA A C 1
ATOM 713 O O . ALA A 1 93 ? -6.855 7.324 4.859 1 97.12 93 ALA A O 1
ATOM 714 N N . LEU A 1 94 ? -5.879 5.406 5.406 1 97.94 94 LEU A N 1
ATOM 715 C CA . LEU A 1 94 ? -4.574 5.836 4.914 1 97.94 94 LEU A CA 1
ATOM 716 C C . LEU A 1 94 ? -4.59 6.008 3.398 1 97.94 94 LEU A C 1
ATOM 718 O O . LEU A 1 94 ? -4.02 6.965 2.873 1 97.94 94 LEU A O 1
ATOM 722 N N . VAL A 1 95 ? -5.254 5.113 2.723 1 97.56 95 VAL A N 1
ATOM 723 C CA . VAL A 1 95 ? -5.406 5.262 1.279 1 97.56 95 VAL A CA 1
ATOM 724 C C . VAL A 1 95 ? -6.168 6.551 0.968 1 97.56 95 VAL A C 1
ATOM 726 O O . VAL A 1 95 ? -5.793 7.293 0.059 1 97.56 95 VAL A O 1
ATOM 729 N N . ALA A 1 96 ? -7.215 6.809 1.695 1 96.62 96 ALA A N 1
ATOM 730 C CA . ALA A 1 96 ? -7.98 8.031 1.498 1 96.62 96 ALA A CA 1
ATOM 731 C C . ALA A 1 96 ? -7.113 9.266 1.725 1 96.62 96 ALA A C 1
ATOM 733 O O . ALA A 1 96 ? -7.242 10.266 1.011 1 96.62 96 ALA A O 1
ATOM 734 N N . TRP A 1 97 ? -6.297 9.172 2.658 1 95.69 97 TRP A N 1
ATOM 735 C CA . TRP A 1 97 ? -5.387 10.266 2.975 1 95.69 97 TRP A CA 1
ATOM 736 C C . TRP A 1 97 ? -4.422 10.523 1.819 1 95.69 97 TRP A C 1
ATOM 738 O O . TRP A 1 97 ? -4.199 11.672 1.437 1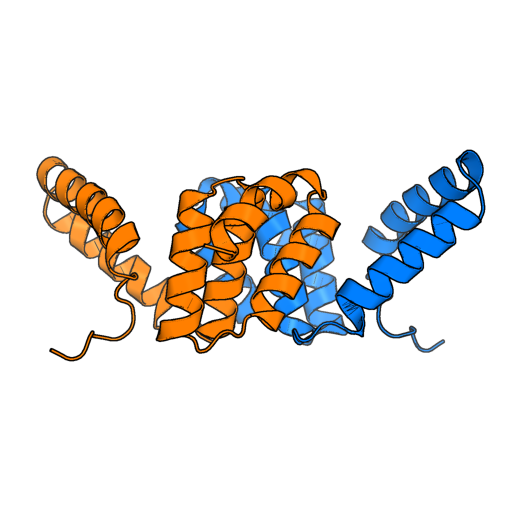 95.69 97 TRP A O 1
ATOM 748 N N . VAL A 1 98 ? -3.928 9.484 1.222 1 95 98 VAL A N 1
ATOM 749 C CA . VAL A 1 98 ? -2.869 9.578 0.224 1 95 98 VAL A CA 1
ATOM 750 C C . VAL A 1 98 ? -3.479 9.789 -1.16 1 95 98 VAL A C 1
ATOM 752 O O . VAL A 1 98 ? -2.984 10.609 -1.944 1 95 98 VAL A O 1
ATOM 755 N N . GLU A 1 99 ? -4.598 9.086 -1.405 1 95.06 99 GLU A N 1
ATOM 756 C CA . GLU A 1 99 ? -5.117 9.008 -2.768 1 95.06 99 GLU A CA 1
ATOM 757 C C . GLU A 1 99 ? -6.453 9.734 -2.891 1 95.06 99 GLU A C 1
ATOM 759 O O . GLU A 1 99 ? -6.973 9.898 -3.996 1 95.06 99 GLU A O 1
ATOM 764 N N . GLY A 1 100 ? -7.039 10.094 -1.803 1 93.75 100 GLY A N 1
ATOM 765 C CA . GLY A 1 100 ? -8.344 10.742 -1.819 1 93.75 100 GLY A CA 1
ATOM 766 C C . GLY A 1 100 ? -9.469 9.828 -1.364 1 93.75 100 GLY A C 1
ATOM 767 O O . GLY A 1 100 ? -9.469 8.641 -1.67 1 93.75 100 GLY A O 1
ATOM 768 N N . VAL A 1 101 ? -10.492 10.477 -0.75 1 93.88 101 VAL A N 1
ATOM 769 C CA . VAL A 1 101 ? -11.609 9.766 -0.135 1 93.88 101 VAL A CA 1
ATOM 770 C C . VAL A 1 101 ? -12.414 9.039 -1.209 1 93.88 101 VAL A C 1
ATOM 772 O O . VAL A 1 101 ? -12.953 7.957 -0.963 1 93.88 101 VAL A O 1
ATOM 775 N N . SER A 1 102 ? -12.422 9.57 -2.385 1 92 102 SER A N 1
ATOM 776 C CA . SER A 1 102 ? -13.219 8.984 -3.455 1 92 102 SER A CA 1
ATOM 777 C C . SER A 1 102 ? -12.727 7.582 -3.803 1 92 102 SER A C 1
ATOM 779 O O . SER A 1 102 ? -13.508 6.734 -4.238 1 92 102 SER A O 1
ATOM 781 N N . LYS A 1 103 ? -11.43 7.27 -3.598 1 91.25 103 LYS A N 1
ATOM 782 C CA . LYS A 1 103 ? -10.859 5.961 -3.895 1 91.25 103 LYS A CA 1
ATOM 783 C C . LYS A 1 103 ? -11.422 4.891 -2.963 1 91.25 103 LYS A C 1
ATOM 785 O O . LYS A 1 103 ? -11.508 3.721 -3.336 1 91.25 103 LYS A O 1
ATOM 790 N N . VAL A 1 104 ? -11.875 5.32 -1.743 1 93.12 104 VAL A N 1
ATOM 791 C CA . VAL A 1 104 ? -12.234 4.309 -0.756 1 93.12 104 VAL A CA 1
ATOM 792 C C . VAL A 1 104 ? -13.75 4.293 -0.559 1 93.12 104 VAL A C 1
ATOM 794 O O . VAL A 1 104 ? -14.305 3.324 -0.03 1 93.12 104 VAL A O 1
ATOM 797 N N . THR A 1 105 ? -14.383 5.336 -0.981 1 89.5 105 THR A N 1
ATOM 798 C CA . THR A 1 105 ? -15.836 5.395 -0.826 1 89.5 105 THR A CA 1
ATOM 799 C C . THR A 1 105 ? -16.5 4.246 -1.57 1 89.5 105 THR A C 1
ATOM 801 O O . THR A 1 105 ? -17.438 3.621 -1.054 1 89.5 105 THR A O 1
ATOM 804 N N . ARG A 1 106 ? -16.078 3.926 -2.674 1 79.5 106 ARG A N 1
ATOM 805 C CA . ARG A 1 106 ? -16.672 2.854 -3.457 1 79.5 106 ARG A CA 1
ATOM 806 C C . ARG A 1 106 ? -16.391 1.492 -2.826 1 79.5 106 ARG A C 1
ATOM 808 O O . ARG A 1 106 ? -17.219 0.579 -2.924 1 79.5 106 ARG A O 1
ATOM 815 N N . THR A 1 107 ? -15.25 1.355 -2.135 1 85.19 107 THR A N 1
ATOM 816 C CA . THR A 1 107 ? -14.812 0.05 -1.646 1 85.19 107 THR A CA 1
ATOM 817 C C . THR A 1 107 ? -15.445 -0.256 -0.291 1 85.19 107 THR A C 1
ATOM 819 O O . THR A 1 107 ? -15.562 -1.421 0.096 1 85.19 107 THR A O 1
ATOM 822 N N . TRP A 1 108 ? -15.914 0.712 0.384 1 82.88 108 TRP A N 1
ATOM 823 C CA . TRP A 1 108 ? -16.516 0.518 1.697 1 82.88 108 TRP A CA 1
ATOM 824 C C . TRP A 1 108 ? -17.766 -0.359 1.601 1 82.88 108 TRP A C 1
ATOM 826 O O . TRP A 1 108 ? -18.016 -1.185 2.48 1 82.88 108 TRP A O 1
ATOM 836 N N . GLY A 1 109 ? -18.438 -0.238 0.583 1 80.81 109 GLY A N 1
ATOM 837 C CA . GLY A 1 109 ? -19.641 -1.033 0.395 1 80.81 109 GLY A CA 1
ATOM 838 C C . GLY A 1 109 ? -19.359 -2.525 0.356 1 80.81 109 GLY A C 1
ATOM 839 O O . GLY A 1 109 ? -20.125 -3.316 0.915 1 80.81 109 GLY A O 1
ATOM 840 N N . VAL A 1 110 ? -18.25 -2.908 -0.142 1 83.5 110 VAL A N 1
ATOM 841 C CA . VAL A 1 110 ? -17.953 -4.324 -0.325 1 83.5 110 VAL A CA 1
ATOM 842 C C . VAL A 1 110 ? -17.516 -4.938 1.005 1 83.5 110 VAL A C 1
ATOM 844 O O . VAL A 1 110 ? -17.688 -6.145 1.222 1 83.5 110 VAL A O 1
ATOM 847 N N . LEU A 1 111 ? -17.062 -4.23 1.953 1 88.5 111 LEU A N 1
ATOM 848 C CA . LEU A 1 111 ? -16.562 -4.742 3.227 1 88.5 111 LEU A CA 1
ATOM 849 C C . LEU A 1 111 ? -17.703 -4.914 4.223 1 88.5 111 LEU A C 1
ATOM 851 O O . LEU A 1 111 ? -17.547 -5.574 5.254 1 88.5 111 LEU A O 1
ATOM 855 N N . ARG A 1 112 ? -18.766 -4.352 3.973 1 77.69 112 ARG A N 1
ATOM 856 C CA . ARG A 1 112 ? -19.922 -4.441 4.863 1 77.69 112 ARG A CA 1
ATOM 857 C C . ARG A 1 112 ? -20.844 -5.586 4.449 1 77.69 112 ARG A C 1
ATOM 859 O O . ARG A 1 112 ? -21.828 -5.867 5.133 1 77.69 112 ARG A O 1
ATOM 866 N N . GLN A 1 113 ? -20.562 -6.285 3.514 1 66.38 113 GLN A N 1
ATOM 867 C CA . GLN A 1 113 ? -21.453 -7.363 3.068 1 66.38 113 GLN A CA 1
ATOM 868 C C . GLN A 1 113 ? -21.109 -8.672 3.779 1 66.38 113 GLN A C 1
ATOM 870 O O . GLN A 1 113 ? -19.984 -8.875 4.211 1 66.38 113 GLN A O 1
ATOM 875 N N . MET B 1 1 ? 16.547 20.344 18.422 1 25.45 1 MET B N 1
ATOM 876 C CA . MET B 1 1 ? 15.102 20.453 18.516 1 25.45 1 MET B CA 1
ATOM 877 C C . MET B 1 1 ? 14.43 19.156 18.062 1 25.45 1 MET B C 1
ATOM 879 O O . MET B 1 1 ? 14.555 18.781 16.891 1 25.45 1 MET B O 1
ATOM 883 N N . SER B 1 2 ? 14.164 18.281 18.969 1 32.56 2 SER B N 1
ATOM 884 C CA . SER B 1 2 ? 13.734 16.906 18.797 1 32.56 2 SER B CA 1
ATOM 885 C C . SER B 1 2 ? 12.43 16.828 18.016 1 32.56 2 SER B C 1
ATOM 887 O O . SER B 1 2 ? 11.484 17.562 18.297 1 32.56 2 SER B O 1
ATOM 889 N N . ARG B 1 3 ? 12.461 16.375 16.828 1 40.47 3 ARG B N 1
ATOM 890 C CA . ARG B 1 3 ? 11.289 16.375 15.953 1 40.47 3 ARG B CA 1
ATOM 891 C C . ARG B 1 3 ? 10.117 15.656 16.625 1 40.47 3 ARG B C 1
ATOM 893 O O . ARG B 1 3 ? 10.297 14.594 17.219 1 40.47 3 ARG B O 1
ATOM 900 N N . LYS B 1 4 ? 9 16.438 16.656 1 39.81 4 LYS B N 1
ATOM 901 C CA . LYS B 1 4 ? 7.836 15.828 17.297 1 39.81 4 LYS B CA 1
ATOM 902 C C . LYS B 1 4 ? 7.371 14.594 16.516 1 39.81 4 LYS B C 1
ATOM 904 O O . LYS B 1 4 ? 7.469 14.547 15.297 1 39.81 4 LYS B O 1
ATOM 909 N N . PRO B 1 5 ? 6.961 13.5 16.906 1 32.25 5 PRO B N 1
ATOM 910 C CA . PRO B 1 5 ? 6.371 12.297 16.328 1 32.25 5 PRO B CA 1
ATOM 911 C C . PRO B 1 5 ? 5.164 12.594 15.438 1 32.25 5 PRO B C 1
ATOM 913 O O . PRO B 1 5 ? 4.289 13.375 15.828 1 32.25 5 PRO B O 1
ATOM 916 N N . GLY B 1 6 ? 5.09 12.25 13.922 1 37.03 6 GLY B N 1
ATOM 917 C CA . GLY B 1 6 ? 4.121 12.586 12.891 1 37.03 6 GLY B CA 1
ATOM 918 C C . GLY B 1 6 ? 4.641 13.602 11.891 1 37.03 6 GLY B C 1
ATOM 919 O O . GLY B 1 6 ? 3.891 14.078 11.039 1 37.03 6 GLY B O 1
ATOM 920 N N . GLU B 1 7 ? 5.586 14.328 12.172 1 38.19 7 GLU B N 1
ATOM 921 C CA . GLU B 1 7 ? 6.105 15.352 11.281 1 38.19 7 GLU B CA 1
ATOM 922 C C . GLU B 1 7 ? 6.605 14.742 9.969 1 38.19 7 GLU B C 1
ATOM 924 O O . GLU B 1 7 ? 7.402 13.805 9.984 1 38.19 7 GLU B O 1
ATOM 929 N N . PRO B 1 8 ? 5.715 14.93 8.977 1 40.03 8 PRO B N 1
ATOM 930 C CA . PRO B 1 8 ? 6.297 14.422 7.734 1 40.03 8 PRO B CA 1
ATOM 931 C C . PRO B 1 8 ? 7.773 14.781 7.582 1 40.03 8 PRO B C 1
ATOM 933 O O . PRO B 1 8 ? 8.242 15.742 8.188 1 40.03 8 PRO B O 1
ATOM 936 N N . ALA B 1 9 ? 8.422 13.859 7 1 43.41 9 ALA B N 1
ATOM 937 C CA . ALA B 1 9 ? 9.844 14.117 6.781 1 43.41 9 ALA B CA 1
ATOM 938 C C . ALA B 1 9 ? 10.062 15.5 6.176 1 43.41 9 ALA B C 1
ATOM 940 O O . ALA B 1 9 ? 9.188 16.031 5.477 1 43.41 9 ALA B O 1
ATOM 941 N N . LYS B 1 10 ? 11.094 16.109 6.328 1 43.06 10 LYS B N 1
ATOM 942 C CA . LYS B 1 10 ? 11.461 17.516 6.133 1 43.06 10 LYS B CA 1
ATOM 943 C C . LYS B 1 10 ? 11.055 18 4.742 1 43.06 10 LYS B C 1
ATOM 945 O O . LYS B 1 10 ? 10.453 19.062 4.598 1 43.06 10 LYS B O 1
ATOM 950 N N . GLU B 1 11 ? 11.547 17.344 3.832 1 41.94 11 GLU B N 1
ATOM 951 C CA . GLU B 1 11 ? 11.398 17.953 2.51 1 41.94 11 GLU B CA 1
ATOM 952 C C . GLU B 1 11 ? 10 17.734 1.959 1 41.94 11 GLU B C 1
ATOM 954 O O . GLU B 1 11 ? 9.406 18.641 1.379 1 41.94 11 GLU B O 1
ATOM 959 N N . GLU B 1 12 ? 9.547 16.531 1.621 1 48.03 12 GLU B N 1
ATOM 960 C CA . GLU B 1 12 ? 8.18 16.266 1.191 1 48.03 12 GLU B CA 1
ATOM 961 C C . GLU B 1 12 ? 7.164 16.922 2.131 1 48.03 12 GLU B C 1
ATOM 963 O O . GLU B 1 12 ? 6.066 17.281 1.708 1 48.03 12 GLU B O 1
ATOM 968 N N . ASP B 1 13 ? 7.633 17.094 3.383 1 52.72 13 ASP B N 1
ATOM 969 C CA . ASP B 1 13 ? 6.965 17.906 4.402 1 52.72 13 ASP B CA 1
ATOM 970 C C . ASP B 1 13 ? 6.898 19.375 3.996 1 52.72 13 ASP B C 1
ATOM 972 O O . ASP B 1 13 ? 5.875 20.031 4.184 1 52.72 13 ASP B O 1
ATOM 976 N N . GLU B 1 14 ? 7.957 19.578 3.23 1 51.94 14 GLU B N 1
ATOM 977 C CA . GLU B 1 14 ? 7.953 21.016 2.979 1 51.94 14 GLU B CA 1
ATOM 978 C C . GLU B 1 14 ? 6.895 21.391 1.948 1 51.94 14 GLU B C 1
ATOM 980 O O . GLU B 1 14 ? 6.148 22.344 2.145 1 51.94 14 GLU B O 1
ATOM 985 N N . LYS B 1 15 ? 6.969 20.594 0.821 1 57.56 15 LYS B N 1
ATOM 986 C CA . LYS B 1 15 ? 5.984 20.953 -0.195 1 57.56 15 LYS B CA 1
ATOM 987 C C . LYS B 1 15 ? 4.566 20.688 0.295 1 57.56 15 LYS B C 1
ATOM 989 O O . LYS B 1 15 ? 3.65 21.453 0.017 1 57.56 15 LYS B O 1
ATOM 994 N N . GLY B 1 16 ? 4.453 19.531 0.881 1 62.44 16 GLY B N 1
ATOM 995 C CA . GLY B 1 16 ? 3.17 19.297 1.521 1 62.44 16 GLY B CA 1
ATOM 996 C C . GLY B 1 16 ? 2.795 20.359 2.525 1 62.44 16 GLY B C 1
ATOM 997 O O . GLY B 1 16 ? 1.642 20.797 2.576 1 62.44 16 GLY B O 1
ATOM 998 N N . LEU B 1 17 ? 3.84 20.781 3.025 1 67.94 17 LEU B N 1
ATOM 999 C CA . LEU B 1 17 ? 3.629 21.844 3.998 1 67.94 17 LEU B CA 1
ATOM 1000 C C . LEU B 1 17 ? 3.266 23.156 3.301 1 67.94 17 LEU B C 1
ATOM 1002 O O . LEU B 1 17 ? 2.393 23.891 3.766 1 67.94 17 LEU B O 1
ATOM 1006 N N . ILE B 1 18 ? 3.914 23.297 2.197 1 69 18 ILE B N 1
ATOM 1007 C CA . ILE B 1 18 ? 3.639 24.516 1.438 1 69 18 ILE B CA 1
ATOM 1008 C C . ILE B 1 18 ? 2.201 24.484 0.921 1 69 18 ILE B C 1
ATOM 1010 O O . ILE B 1 18 ? 1.484 25.484 1.008 1 69 18 ILE B O 1
ATOM 1014 N N . ALA B 1 19 ? 1.86 23.359 0.413 1 77.31 19 ALA B N 1
ATOM 1015 C CA . ALA B 1 19 ? 0.491 23.234 -0.078 1 77.31 19 ALA B CA 1
ATOM 1016 C C . ALA B 1 19 ? -0.518 23.438 1.047 1 77.31 19 ALA B C 1
ATOM 1018 O O . ALA B 1 19 ? -1.541 24.109 0.856 1 77.31 19 ALA B O 1
ATOM 1019 N N . VAL B 1 20 ? -0.203 22.969 2.102 1 76.56 20 VAL B N 1
ATOM 1020 C CA . VAL B 1 20 ? -1.096 23.109 3.246 1 76.56 20 VAL B CA 1
ATOM 1021 C C . VAL B 1 20 ? -1.147 24.562 3.684 1 76.56 20 VAL B C 1
ATOM 1023 O O . VAL B 1 20 ? -2.225 25.094 3.959 1 76.56 20 VAL B O 1
ATOM 1026 N N . LYS B 1 21 ? -0.034 25.172 3.666 1 79.56 21 LYS B N 1
ATOM 1027 C CA . LYS B 1 21 ? 0.022 26.578 4.047 1 79.56 21 LYS B CA 1
ATOM 1028 C C . LYS B 1 21 ? -0.75 27.453 3.057 1 79.56 21 LYS B C 1
ATOM 1030 O O . LYS B 1 21 ? -1.45 28.391 3.455 1 79.56 21 LYS B O 1
ATOM 1035 N N . TYR B 1 22 ? -0.565 27.281 1.783 1 82.56 22 TYR B N 1
ATOM 1036 C CA . TYR B 1 22 ? -1.314 27.984 0.75 1 82.56 22 TYR B CA 1
ATOM 1037 C C . TYR B 1 22 ? -2.814 27.797 0.933 1 82.56 22 TYR B C 1
ATOM 1039 O O . TYR B 1 22 ? -3.584 28.75 0.881 1 82.56 22 TYR B O 1
ATOM 1047 N N . ALA B 1 23 ? -3.152 26.609 1.146 1 86.06 23 ALA B N 1
ATOM 1048 C CA . ALA B 1 23 ? -4.566 26.312 1.366 1 86.06 23 ALA B CA 1
ATOM 1049 C C . ALA B 1 23 ? -5.082 27.031 2.615 1 86.06 23 ALA B C 1
ATOM 1051 O O . ALA B 1 23 ? -6.203 27.531 2.629 1 86.06 23 ALA B O 1
ATOM 1052 N N . GLU B 1 24 ? -4.234 27 3.609 1 83.94 24 GLU B N 1
ATOM 1053 C CA . GLU B 1 24 ? -4.582 27.719 4.836 1 83.94 24 GLU B CA 1
ATOM 1054 C C . GLU B 1 24 ? -4.793 29.203 4.57 1 83.94 24 GLU B C 1
ATOM 1056 O O . GLU B 1 24 ? -5.723 29.812 5.105 1 83.94 24 GLU B O 1
ATOM 1061 N N . GLU B 1 25 ? -3.975 29.703 3.795 1 86.31 25 GLU B N 1
ATOM 1062 C CA . GLU B 1 25 ? -4.082 31.109 3.436 1 86.31 25 GLU B CA 1
ATOM 1063 C C . GLU B 1 25 ? -5.359 31.391 2.646 1 86.31 25 GLU B C 1
ATOM 1065 O O . GLU B 1 25 ? -6 32.438 2.834 1 86.31 25 GLU B O 1
ATOM 1070 N N . MET B 1 26 ? -5.703 30.5 1.882 1 90.56 26 MET B N 1
ATOM 1071 C CA . MET B 1 26 ? -6.832 30.719 0.981 1 90.56 26 MET B CA 1
ATOM 1072 C C . MET B 1 26 ? -8.141 30.297 1.642 1 90.56 26 MET B C 1
ATOM 1074 O O . MET B 1 26 ? -9.18 30.906 1.416 1 90.56 26 MET B O 1
ATOM 1078 N N . LEU B 1 27 ? -8.094 29.25 2.438 1 92.5 27 LEU B N 1
ATOM 1079 C CA . LEU B 1 27 ? -9.305 28.641 2.969 1 92.5 27 LEU B CA 1
ATOM 1080 C C . LEU B 1 27 ? -9.461 28.938 4.457 1 92.5 27 LEU B C 1
ATOM 1082 O O . LEU B 1 27 ? -10.5 28.641 5.051 1 92.5 27 LEU B O 1
ATOM 1086 N N . GLY B 1 28 ? -8.367 29.469 5.062 1 89.94 28 GLY B N 1
ATOM 1087 C CA . GLY B 1 28 ? -8.43 29.891 6.449 1 89.94 28 GLY B CA 1
ATOM 1088 C C . GLY B 1 28 ? -7.867 28.875 7.422 1 89.94 28 GLY B C 1
ATOM 1089 O O . GLY B 1 28 ? -7.488 27.781 7.02 1 89.94 28 GLY B O 1
ATOM 1090 N N . ASP B 1 29 ? -7.879 29.219 8.703 1 89.69 29 ASP B N 1
ATOM 1091 C CA . ASP B 1 29 ? -7.258 28.453 9.789 1 89.69 29 ASP B CA 1
ATOM 1092 C C . ASP B 1 29 ? -8.008 27.156 10.039 1 89.69 29 ASP B C 1
ATOM 1094 O O . ASP B 1 29 ? -7.398 26.141 10.414 1 89.69 29 ASP B O 1
ATOM 1098 N N . GLU B 1 30 ? -9.234 27.219 9.836 1 92.75 30 GLU B N 1
ATOM 1099 C CA . GLU B 1 30 ? -10.031 26.016 10.086 1 92.75 30 GLU B CA 1
ATOM 1100 C C . GLU B 1 30 ? -9.594 24.875 9.18 1 92.75 30 GLU B C 1
ATOM 1102 O O . GLU B 1 30 ? -9.555 23.719 9.602 1 92.75 30 GLU B O 1
ATOM 1107 N N . TYR B 1 31 ? -9.312 25.266 7.949 1 92.38 31 TYR B N 1
ATOM 1108 C CA . TYR B 1 31 ? -8.836 24.25 7.016 1 92.38 31 TYR B CA 1
ATOM 1109 C C . TYR B 1 31 ? -7.566 23.578 7.527 1 92.38 31 TYR B C 1
ATOM 1111 O O . TYR B 1 31 ? -7.469 22.359 7.551 1 92.38 31 TYR B O 1
ATOM 1119 N N . ALA B 1 32 ? -6.617 24.297 7.957 1 88.94 32 ALA B N 1
ATOM 1120 C CA . ALA B 1 32 ? -5.344 23.781 8.445 1 88.94 32 ALA B CA 1
ATOM 1121 C C . ALA B 1 32 ? -5.543 22.906 9.68 1 88.94 32 ALA B C 1
ATOM 1123 O O . ALA B 1 32 ? -4.891 21.875 9.836 1 88.94 32 ALA B O 1
ATOM 1124 N N . GLU B 1 33 ? -6.422 23.312 10.523 1 91.56 33 GLU B N 1
ATOM 1125 C CA . GLU B 1 33 ? -6.703 22.578 11.75 1 91.56 33 GLU B CA 1
ATOM 1126 C C . GLU B 1 33 ? -7.305 21.203 11.453 1 91.56 33 GLU B C 1
ATOM 1128 O O . GLU B 1 33 ? -6.941 20.219 12.086 1 91.56 33 GLU B O 1
ATOM 1133 N N . VAL B 1 34 ? -8.211 21.188 10.523 1 93.69 34 VAL B N 1
ATOM 1134 C CA . VAL B 1 34 ? -8.875 19.938 10.164 1 93.69 34 VAL B CA 1
ATOM 1135 C C . VAL B 1 34 ? -7.867 18.984 9.523 1 93.69 34 VAL B C 1
ATOM 1137 O O . VAL B 1 34 ? -7.883 17.781 9.797 1 93.69 34 VAL B O 1
ATOM 1140 N N . VAL B 1 35 ? -7.012 19.422 8.695 1 92.5 35 VAL B N 1
ATOM 1141 C CA . VAL B 1 35 ? -5.984 18.609 8.055 1 92.5 35 VAL B CA 1
ATOM 1142 C C . VAL B 1 35 ? -5.035 18.047 9.109 1 92.5 35 VAL B C 1
ATOM 1144 O O . VAL B 1 35 ? -4.668 16.859 9.055 1 92.5 35 VAL B O 1
ATOM 1147 N N . GLU B 1 36 ? -4.668 18.844 10.008 1 90.56 36 GLU B N 1
ATOM 1148 C CA . GLU B 1 36 ? -3.805 18.406 11.094 1 90.56 36 GLU B CA 1
ATOM 1149 C C . GLU B 1 36 ? -4.48 17.328 11.938 1 90.56 36 GLU B C 1
ATOM 1151 O O . GLU B 1 36 ? -3.834 16.359 12.367 1 90.56 36 GLU B O 1
ATOM 1156 N N . GLU B 1 37 ? -5.711 17.562 12.18 1 93.88 37 GLU B N 1
ATOM 1157 C CA . GLU B 1 37 ? -6.465 16.578 12.945 1 93.88 37 GLU B CA 1
ATOM 1158 C C . GLU B 1 37 ? -6.543 15.242 12.203 1 93.88 37 GLU B C 1
ATOM 1160 O O . GLU B 1 37 ? -6.371 14.18 12.797 1 93.88 37 GLU B O 1
ATOM 1165 N N . LEU B 1 38 ? -6.816 15.273 10.906 1 94.25 38 LEU B N 1
ATOM 1166 C CA . LEU B 1 38 ? -6.855 14.055 10.094 1 94.25 38 LEU B CA 1
ATOM 1167 C C . LEU B 1 38 ? -5.5 13.359 10.094 1 94.25 38 LEU B C 1
ATOM 1169 O O . LEU B 1 38 ? -5.43 12.133 10.211 1 94.25 38 LEU B O 1
ATOM 1173 N N . HIS B 1 39 ? -4.492 14.094 9.945 1 93.25 39 HIS B N 1
ATOM 1174 C CA . HIS B 1 39 ? -3.135 13.562 10 1 93.25 39 HIS B CA 1
ATOM 1175 C C . HIS B 1 39 ? -2.885 12.828 11.32 1 93.25 39 HIS B C 1
ATOM 1177 O O . HIS B 1 39 ? -2.316 11.734 11.328 1 93.25 39 HIS B O 1
ATOM 1183 N N . ARG B 1 40 ? -3.287 13.453 12.398 1 93.5 40 ARG B N 1
ATOM 1184 C CA . ARG B 1 40 ? -3.105 12.852 13.711 1 93.5 40 ARG B CA 1
ATOM 1185 C C . ARG B 1 40 ? -3.836 11.516 13.812 1 93.5 40 ARG B C 1
ATOM 1187 O O . ARG B 1 40 ? -3.268 10.523 14.273 1 93.5 40 ARG B O 1
ATOM 1194 N N . ILE B 1 41 ? -5.031 11.438 13.406 1 95.94 41 ILE B N 1
ATOM 1195 C CA . ILE B 1 41 ? -5.867 10.242 13.5 1 95.94 41 ILE B CA 1
ATOM 1196 C C . ILE B 1 41 ? -5.27 9.125 12.648 1 95.94 41 ILE B C 1
ATOM 1198 O O . ILE B 1 41 ? -5.16 7.984 13.102 1 95.94 41 ILE B O 1
ATOM 1202 N N . ILE B 1 42 ? -4.801 9.484 11.461 1 96.44 42 ILE B N 1
ATOM 1203 C CA . ILE B 1 42 ? -4.383 8.492 10.477 1 96.44 42 ILE B CA 1
ATOM 1204 C C . ILE B 1 42 ? -2.975 8.008 10.797 1 96.44 42 ILE B C 1
ATOM 1206 O O . ILE B 1 42 ? -2.658 6.828 10.609 1 96.44 42 ILE B O 1
ATOM 1210 N N . TRP B 1 43 ? -2.193 8.852 11.383 1 94.81 43 TRP B N 1
ATOM 1211 C CA . TRP B 1 43 ? -0.786 8.5 11.531 1 94.81 43 TRP B CA 1
ATOM 1212 C C . TRP B 1 43 ? -0.451 8.227 13 1 94.81 43 TRP B C 1
ATOM 1214 O O . TRP B 1 43 ? 0.312 7.309 13.305 1 94.81 43 TRP B O 1
ATOM 1224 N N . LYS B 1 44 ? -1.058 8.906 13.891 1 93.44 44 LYS B N 1
ATOM 1225 C CA . LYS B 1 44 ? -0.634 8.805 15.281 1 93.44 44 LYS B CA 1
ATOM 1226 C C . LYS B 1 44 ? -1.568 7.895 16.078 1 93.44 44 LYS B C 1
ATOM 1228 O O . LYS B 1 44 ? -1.124 7.152 16.953 1 93.44 44 LYS B O 1
ATOM 1233 N N . GLU B 1 45 ? -2.766 7.91 15.828 1 94.75 45 GLU B N 1
ATOM 1234 C CA . GLU B 1 45 ? -3.742 7.148 16.594 1 94.75 45 GLU B CA 1
ATOM 1235 C C . GLU B 1 45 ? -4.16 5.879 15.859 1 94.75 45 GLU B C 1
ATOM 1237 O O . GLU B 1 45 ? -5.086 5.188 16.281 1 94.75 45 GLU B O 1
ATOM 1242 N N . SER B 1 46 ? -3.572 5.559 14.82 1 96.38 46 SER B N 1
ATOM 1243 C CA . SER B 1 46 ? -3.865 4.402 13.984 1 96.38 46 SER B CA 1
ATOM 1244 C C . SER B 1 46 ? -3.514 3.1 14.695 1 96.38 46 SER B C 1
ATOM 1246 O O . SER B 1 46 ? -2.498 3.02 15.391 1 96.38 46 SER B O 1
ATOM 1248 N N . PRO B 1 47 ? -4.316 2.111 14.516 1 98.19 47 PRO B N 1
ATOM 1249 C CA . PRO B 1 47 ? -3.955 0.793 15.047 1 98.19 47 PRO B CA 1
ATOM 1250 C C . PRO B 1 47 ? -2.811 0.143 14.273 1 98.19 47 PRO B C 1
ATOM 1252 O O . PRO B 1 47 ? -2.307 -0.909 14.68 1 98.19 47 PRO B O 1
ATOM 1255 N N . LEU B 1 48 ? -2.381 0.664 13.156 1 98 48 LEU B N 1
ATOM 1256 C CA . LEU B 1 48 ? -1.204 0.201 12.438 1 98 48 LEU B CA 1
ATOM 1257 C C . LEU B 1 48 ? 0.07 0.775 13.039 1 98 48 LEU B C 1
ATOM 1259 O O . LEU B 1 48 ? 0.104 1.943 13.438 1 98 48 LEU B O 1
ATOM 1263 N N . ASP B 1 49 ? 1.077 -0.072 13.086 1 96.94 49 ASP B N 1
ATOM 1264 C CA . ASP B 1 49 ? 2.354 0.452 13.562 1 96.94 49 ASP B CA 1
ATOM 1265 C C . ASP B 1 49 ? 2.994 1.365 12.523 1 96.94 49 ASP B C 1
ATOM 1267 O O . ASP B 1 49 ? 2.607 1.348 11.352 1 96.94 49 ASP B O 1
ATOM 1271 N N . ASP B 1 50 ? 3.939 2.236 12.906 1 96.19 50 ASP B N 1
ATOM 1272 C CA . ASP B 1 50 ? 4.57 3.232 12.047 1 96.19 50 ASP B CA 1
ATOM 1273 C C . ASP B 1 50 ? 5.223 2.574 10.828 1 96.19 50 ASP B C 1
ATOM 1275 O O . ASP B 1 50 ? 5.137 3.092 9.719 1 96.19 50 ASP B O 1
ATOM 1279 N N . LYS B 1 51 ? 5.898 1.486 11.055 1 97.25 51 LYS B N 1
ATOM 1280 C CA . LYS B 1 51 ? 6.57 0.779 9.969 1 97.25 51 LYS B CA 1
ATOM 1281 C C . LYS B 1 51 ? 5.578 0.38 8.875 1 97.25 51 LYS B C 1
ATOM 1283 O O . LYS B 1 51 ? 5.797 0.66 7.695 1 97.25 51 LYS B O 1
ATOM 1288 N N . THR B 1 52 ? 4.465 -0.213 9.242 1 98.25 52 THR B N 1
ATOM 1289 C CA . THR B 1 52 ? 3.438 -0.642 8.297 1 98.25 52 THR B CA 1
ATOM 1290 C C . THR B 1 52 ? 2.865 0.554 7.543 1 98.25 52 THR B C 1
ATOM 1292 O O . THR B 1 52 ? 2.691 0.498 6.324 1 98.25 52 THR B O 1
ATOM 1295 N N . LYS B 1 53 ? 2.604 1.572 8.211 1 98.38 53 LYS B N 1
ATOM 1296 C CA . LYS B 1 53 ? 2.035 2.754 7.566 1 98.38 53 LYS B CA 1
ATOM 1297 C C . LYS B 1 53 ? 2.984 3.316 6.512 1 98.38 53 LYS B C 1
ATOM 1299 O O . LYS B 1 53 ? 2.561 3.652 5.402 1 98.38 53 LYS B O 1
ATOM 1304 N N . HIS B 1 54 ? 4.23 3.41 6.82 1 97.75 54 HIS B N 1
ATOM 1305 C CA . HIS B 1 54 ? 5.191 3.955 5.871 1 97.75 54 HIS B CA 1
ATOM 1306 C C . HIS B 1 54 ? 5.391 3.016 4.688 1 97.75 54 HIS B C 1
ATOM 1308 O O . HIS B 1 54 ? 5.59 3.467 3.559 1 97.75 54 HIS B O 1
ATOM 1314 N N . LEU B 1 55 ? 5.332 1.737 4.957 1 98.56 55 LEU B N 1
ATOM 1315 C CA . LEU B 1 55 ? 5.461 0.778 3.863 1 98.56 55 LEU B CA 1
ATOM 1316 C C . LEU B 1 55 ? 4.25 0.844 2.938 1 98.56 55 LEU B C 1
ATOM 1318 O O . LEU B 1 55 ? 4.387 0.713 1.72 1 98.56 55 LEU B O 1
ATOM 1322 N N . ILE B 1 56 ? 3.068 1.027 3.469 1 98.75 56 ILE B N 1
ATOM 1323 C CA . ILE B 1 56 ? 1.881 1.212 2.643 1 98.75 56 ILE B CA 1
ATOM 1324 C C . ILE B 1 56 ? 2.018 2.49 1.82 1 98.75 56 ILE B C 1
ATOM 1326 O O . ILE B 1 56 ? 1.76 2.492 0.614 1 98.75 56 ILE B O 1
ATOM 1330 N N . ALA B 1 57 ? 2.453 3.566 2.457 1 98.25 57 ALA B N 1
ATOM 1331 C CA . ALA B 1 57 ? 2.648 4.824 1.736 1 98.25 57 ALA B CA 1
ATOM 1332 C C . ALA B 1 57 ? 3.664 4.66 0.611 1 98.25 57 ALA B C 1
ATOM 1334 O O . ALA B 1 57 ? 3.473 5.184 -0.489 1 98.25 57 ALA B O 1
ATOM 1335 N N . LEU B 1 58 ? 4.715 3.965 0.861 1 97.81 58 LEU B N 1
ATOM 1336 C CA . LEU B 1 58 ? 5.742 3.697 -0.14 1 97.81 58 LEU B CA 1
ATOM 1337 C C . LEU B 1 58 ? 5.164 2.92 -1.317 1 97.81 58 LEU B C 1
ATOM 1339 O O . LEU B 1 58 ? 5.426 3.252 -2.475 1 97.81 58 LEU B O 1
ATOM 1343 N N . ALA B 1 59 ? 4.418 1.902 -0.98 1 98.38 59 ALA B N 1
ATOM 1344 C CA . ALA B 1 59 ? 3.803 1.096 -2.031 1 98.38 59 ALA B CA 1
ATOM 1345 C C . ALA B 1 59 ? 2.895 1.945 -2.914 1 98.38 59 ALA B C 1
ATOM 1347 O O . ALA B 1 59 ? 2.914 1.816 -4.141 1 98.38 59 ALA B O 1
ATOM 1348 N N . LEU B 1 60 ? 2.143 2.791 -2.275 1 98.25 60 LEU B N 1
ATOM 1349 C CA . LEU B 1 60 ? 1.233 3.648 -3.025 1 98.25 60 LEU B CA 1
ATOM 1350 C C . LEU B 1 60 ? 2.008 4.621 -3.91 1 98.25 60 LEU B C 1
ATOM 1352 O O . LEU B 1 60 ? 1.627 4.859 -5.059 1 98.25 60 LEU B O 1
ATOM 1356 N N . ALA B 1 61 ? 3.049 5.199 -3.428 1 96.62 61 ALA B N 1
ATOM 1357 C CA . ALA B 1 61 ? 3.885 6.094 -4.227 1 96.62 61 ALA B CA 1
ATOM 1358 C C . ALA B 1 61 ? 4.488 5.363 -5.418 1 96.62 61 ALA B C 1
ATOM 1360 O O . ALA B 1 61 ? 4.492 5.883 -6.539 1 96.62 61 ALA B O 1
ATOM 1361 N N . ALA B 1 62 ? 5.02 4.203 -5.199 1 96.69 62 ALA B N 1
ATOM 1362 C CA . ALA B 1 62 ? 5.625 3.404 -6.262 1 96.69 62 ALA B CA 1
ATOM 1363 C C . ALA B 1 62 ? 4.594 3.031 -7.324 1 96.69 62 ALA B C 1
ATOM 1365 O O . ALA B 1 62 ? 4.867 3.125 -8.523 1 96.69 62 ALA B O 1
ATOM 1366 N N . ALA B 1 63 ? 3.439 2.629 -6.844 1 96.44 63 ALA B N 1
ATOM 1367 C CA . ALA B 1 63 ? 2.375 2.268 -7.777 1 96.44 63 ALA B CA 1
ATOM 1368 C C . ALA B 1 63 ? 1.955 3.467 -8.617 1 96.44 63 ALA B C 1
ATOM 1370 O O . ALA B 1 63 ? 1.58 3.314 -9.781 1 96.44 63 ALA B O 1
ATOM 1371 N N . ALA B 1 64 ? 2.053 4.625 -8.102 1 94.44 64 ALA B N 1
ATOM 1372 C CA . ALA B 1 64 ? 1.698 5.852 -8.805 1 94.44 64 ALA B CA 1
ATOM 1373 C C . ALA B 1 64 ? 2.809 6.273 -9.766 1 94.44 64 ALA B C 1
ATOM 1375 O O . ALA B 1 64 ? 2.623 7.18 -10.586 1 94.44 64 ALA B O 1
ATOM 1376 N N . GLY B 1 65 ? 3.98 5.676 -9.609 1 93 65 GLY B N 1
ATOM 1377 C CA . GLY B 1 65 ? 5.113 6.047 -10.438 1 93 65 GLY B CA 1
ATOM 1378 C C . GLY B 1 65 ? 5.75 7.363 -10.031 1 93 65 GLY B C 1
ATOM 1379 O O . GLY B 1 65 ? 6.383 8.031 -10.844 1 93 65 GLY B O 1
ATOM 1380 N N . ASP B 1 66 ? 5.605 7.789 -8.836 1 92.69 66 ASP B N 1
ATOM 1381 C CA . ASP B 1 66 ? 6.117 9.07 -8.344 1 92.69 66 ASP B CA 1
ATOM 1382 C C . ASP B 1 66 ? 7.504 8.906 -7.727 1 92.69 66 ASP B C 1
ATOM 1384 O O . ASP B 1 66 ? 7.629 8.742 -6.508 1 92.69 66 ASP B O 1
ATOM 1388 N N . GLU B 1 67 ? 8.492 9.109 -8.508 1 93.38 67 GLU B N 1
ATOM 1389 C CA . GLU B 1 67 ? 9.875 8.859 -8.094 1 93.38 67 GLU B CA 1
ATOM 1390 C C . GLU B 1 67 ? 10.273 9.766 -6.934 1 93.38 67 GLU B C 1
ATOM 1392 O O . GLU B 1 67 ? 10.961 9.336 -6.012 1 93.38 67 GLU B O 1
ATOM 1397 N N . ARG B 1 68 ? 9.898 10.914 -7.059 1 91.31 68 ARG B N 1
ATOM 1398 C CA . ARG B 1 68 ? 10.25 11.844 -5.988 1 91.31 68 ARG B CA 1
ATOM 1399 C C . ARG B 1 68 ? 9.641 11.414 -4.664 1 91.31 68 ARG B C 1
ATOM 1401 O O . ARG B 1 68 ? 10.328 11.375 -3.639 1 91.31 68 ARG B O 1
ATOM 1408 N N . ARG B 1 69 ? 8.391 11.07 -4.668 1 94.12 69 ARG B N 1
ATOM 1409 C CA . ARG B 1 69 ? 7.703 10.656 -3.447 1 94.12 69 ARG B CA 1
ATOM 1410 C C . ARG B 1 69 ? 8.281 9.344 -2.916 1 94.12 69 ARG B C 1
ATOM 1412 O O . ARG B 1 69 ? 8.383 9.156 -1.703 1 94.12 69 ARG B O 1
ATOM 1419 N N . VAL B 1 70 ? 8.625 8.5 -3.83 1 96 70 VAL B N 1
ATOM 1420 C CA . VAL B 1 70 ? 9.258 7.246 -3.42 1 96 70 VAL B CA 1
ATOM 1421 C C . VAL B 1 70 ? 10.539 7.539 -2.643 1 96 70 VAL B C 1
ATOM 1423 O O . VAL B 1 70 ? 10.773 6.965 -1.577 1 96 70 VAL B O 1
ATOM 1426 N N . GLY B 1 71 ? 11.352 8.398 -3.211 1 94.06 71 GLY B N 1
ATOM 1427 C CA . GLY B 1 71 ? 12.578 8.758 -2.523 1 94.06 71 GLY B CA 1
ATOM 1428 C C . GLY B 1 71 ? 12.336 9.367 -1.156 1 94.06 71 GLY B C 1
ATOM 1429 O O . GLY B 1 71 ? 12.992 8.992 -0.179 1 94.06 71 GLY B O 1
ATOM 1430 N N . LEU B 1 72 ? 11.438 10.227 -1.046 1 93.44 72 LEU B N 1
ATOM 1431 C CA . LEU B 1 72 ? 11.133 10.93 0.2 1 93.44 72 LEU B CA 1
ATOM 1432 C C . LEU B 1 72 ? 10.594 9.961 1.246 1 93.44 72 LEU B C 1
ATOM 1434 O O . LEU B 1 72 ? 11.008 9.992 2.406 1 93.44 72 LEU B O 1
ATOM 1438 N N . ILE B 1 73 ? 9.664 9.125 0.887 1 95.38 73 ILE B N 1
ATOM 1439 C CA . ILE B 1 73 ? 9.047 8.203 1.831 1 95.38 73 ILE B CA 1
ATOM 1440 C C . ILE B 1 73 ? 10.07 7.172 2.293 1 95.38 73 ILE B C 1
ATOM 1442 O O . ILE B 1 73 ? 10.117 6.824 3.475 1 95.38 73 ILE B O 1
ATOM 1446 N N . ALA B 1 74 ? 10.844 6.715 1.355 1 95.69 74 ALA B N 1
ATOM 1447 C CA . ALA B 1 74 ? 11.867 5.742 1.736 1 95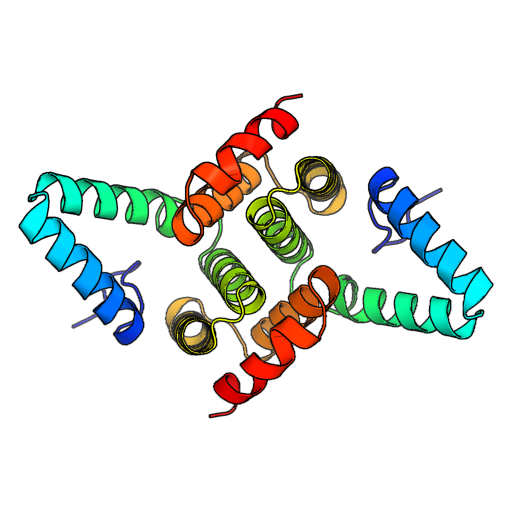.69 74 ALA B CA 1
ATOM 1448 C C . ALA B 1 74 ? 12.812 6.328 2.783 1 95.69 74 ALA B C 1
ATOM 1450 O O . ALA B 1 74 ? 13.141 5.664 3.77 1 95.69 74 ALA B O 1
ATOM 1451 N N . GLU B 1 75 ? 13.195 7.512 2.547 1 94.06 75 GLU B N 1
ATOM 1452 C CA . GLU B 1 75 ? 14.086 8.18 3.496 1 94.06 75 GLU B CA 1
ATOM 1453 C C . GLU B 1 75 ? 13.414 8.336 4.859 1 94.06 75 GLU B C 1
ATOM 1455 O O . GLU B 1 75 ? 14.016 8.016 5.891 1 94.06 75 GLU B O 1
ATOM 1460 N N . THR B 1 76 ? 12.219 8.773 4.844 1 94.19 76 THR B N 1
ATOM 1461 C CA . THR B 1 76 ? 11.484 8.977 6.086 1 94.19 76 THR B CA 1
ATOM 1462 C C . THR B 1 76 ? 11.234 7.648 6.793 1 94.19 76 THR B C 1
ATOM 1464 O O . THR B 1 76 ? 11.344 7.562 8.023 1 94.19 76 THR B O 1
ATOM 1467 N N . ALA B 1 77 ? 10.945 6.645 6.07 1 95.38 77 ALA B N 1
ATOM 1468 C CA . ALA B 1 77 ? 10.688 5.32 6.629 1 95.38 77 ALA B CA 1
ATOM 1469 C C . ALA B 1 77 ? 11.93 4.777 7.34 1 95.38 77 ALA B C 1
ATOM 1471 O O . ALA B 1 77 ? 11.82 4.188 8.414 1 95.38 77 ALA B O 1
ATOM 1472 N N . LYS B 1 78 ? 13.039 5 6.773 1 95.69 78 LYS B N 1
ATOM 1473 C CA . LYS B 1 78 ? 14.281 4.531 7.375 1 95.69 78 LYS B CA 1
ATOM 1474 C C . LYS B 1 78 ? 14.602 5.297 8.656 1 95.69 78 LYS B C 1
ATOM 1476 O O . LYS B 1 78 ? 14.969 4.699 9.664 1 95.69 78 LYS B O 1
ATOM 1481 N N . ASN B 1 79 ? 14.375 6.562 8.672 1 94.75 79 ASN B N 1
ATOM 1482 C CA . ASN B 1 79 ? 14.805 7.43 9.758 1 94.75 79 ASN B CA 1
ATOM 1483 C C . ASN B 1 79 ? 13.797 7.445 10.906 1 94.75 79 ASN B C 1
ATOM 1485 O O . ASN B 1 79 ? 14.18 7.551 12.07 1 94.75 79 ASN B O 1
ATOM 1489 N N . VAL B 1 80 ? 12.57 7.23 10.594 1 91.75 80 VAL B N 1
ATOM 1490 C CA . VAL B 1 80 ? 11.531 7.461 11.594 1 91.75 80 VAL B CA 1
ATOM 1491 C C . VAL B 1 80 ? 10.891 6.133 11.984 1 91.75 80 VAL B C 1
ATOM 1493 O O . VAL B 1 80 ? 10.5 5.945 13.141 1 91.75 80 VAL B O 1
ATOM 1496 N N . ALA B 1 81 ? 10.75 5.215 11.062 1 93.62 81 ALA B N 1
ATOM 1497 C CA . ALA B 1 81 ? 10.016 3.98 11.312 1 93.62 81 ALA B CA 1
ATOM 1498 C C . ALA B 1 81 ? 10.945 2.773 11.312 1 93.62 81 ALA B C 1
ATOM 1500 O O . ALA B 1 81 ? 10.5 1.631 11.422 1 93.62 81 ALA B O 1
ATOM 1501 N N . GLU B 1 82 ? 12.258 2.977 11.156 1 95.94 82 GLU B N 1
ATOM 1502 C CA . GLU B 1 82 ? 13.289 1.949 11.227 1 95.94 82 GLU B CA 1
ATOM 1503 C C . GLU B 1 82 ? 13.062 0.86 10.188 1 95.94 82 GLU B C 1
ATOM 1505 O O . GLU B 1 82 ? 13.266 -0.324 10.461 1 95.94 82 GLU B O 1
ATOM 1510 N N . VAL B 1 83 ? 12.609 1.297 9.102 1 97.81 83 VAL B N 1
ATOM 1511 C CA . VAL B 1 83 ? 12.461 0.391 7.969 1 97.81 83 VAL B CA 1
ATOM 1512 C C . VAL B 1 83 ? 13.836 0.111 7.352 1 97.81 83 VAL B C 1
ATOM 1514 O O . VAL B 1 83 ? 14.625 1.031 7.141 1 97.81 83 VAL B O 1
ATOM 1517 N N . THR B 1 84 ? 14.078 -1.163 7.008 1 97.75 84 THR B N 1
ATOM 1518 C CA . THR B 1 84 ? 15.359 -1.554 6.434 1 97.75 84 THR B CA 1
ATOM 1519 C C . THR B 1 84 ? 15.312 -1.497 4.91 1 97.75 84 THR B C 1
ATOM 1521 O O . THR B 1 84 ? 14.234 -1.442 4.32 1 97.75 84 THR B O 1
ATOM 1524 N N . ASP B 1 85 ? 16.531 -1.553 4.305 1 96.44 85 ASP B N 1
ATOM 1525 C CA . ASP B 1 85 ? 16.609 -1.611 2.848 1 96.44 85 ASP B CA 1
ATOM 1526 C C . ASP B 1 85 ? 15.945 -2.875 2.311 1 96.44 85 ASP B C 1
ATOM 1528 O O . ASP B 1 85 ? 15.344 -2.855 1.235 1 96.44 85 ASP B O 1
ATOM 1532 N N . GLU B 1 86 ? 16.094 -3.941 3.018 1 97.5 86 GLU B N 1
ATOM 1533 C CA . GLU B 1 86 ? 15.469 -5.199 2.615 1 97.5 86 GLU B CA 1
ATOM 1534 C C . GLU B 1 86 ? 13.945 -5.086 2.605 1 97.5 86 GLU B C 1
ATOM 1536 O O . GLU B 1 86 ? 13.289 -5.613 1.709 1 97.5 86 GLU B O 1
ATOM 1541 N N . GLU B 1 87 ? 13.391 -4.41 3.559 1 98.19 87 GLU B N 1
ATOM 1542 C CA . GLU B 1 87 ? 11.945 -4.227 3.625 1 98.19 87 GLU B CA 1
ATOM 1543 C C . GLU B 1 87 ? 11.461 -3.291 2.521 1 98.19 87 GLU B C 1
ATOM 1545 O O . GLU B 1 87 ? 10.375 -3.482 1.974 1 98.19 87 GLU B O 1
ATOM 1550 N N . ILE B 1 88 ? 12.219 -2.314 2.215 1 98.12 88 ILE B N 1
ATOM 1551 C CA . ILE B 1 88 ? 11.898 -1.429 1.101 1 98.12 88 ILE B 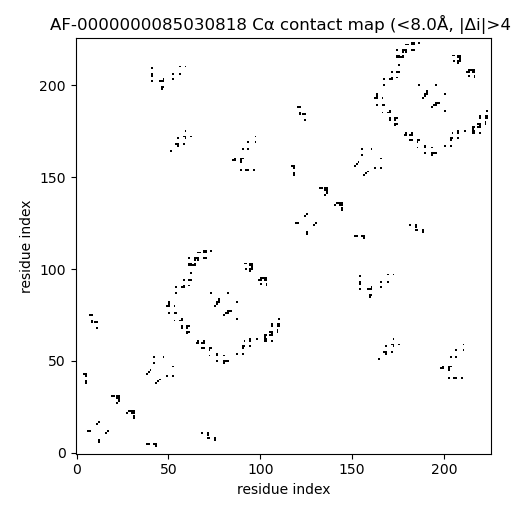CA 1
ATOM 1552 C C . ILE B 1 88 ? 11.891 -2.223 -0.205 1 98.12 88 ILE B C 1
ATOM 1554 O O . ILE B 1 88 ? 10.945 -2.139 -0.985 1 98.12 88 ILE B O 1
ATOM 1558 N N . ALA B 1 89 ? 12.961 -3.004 -0.417 1 96.94 89 ALA B N 1
ATOM 1559 C CA . ALA B 1 89 ? 13.047 -3.824 -1.622 1 96.94 89 ALA B CA 1
ATOM 1560 C C . ALA B 1 89 ? 11.875 -4.801 -1.71 1 96.94 89 ALA B C 1
ATOM 1562 O O . ALA B 1 89 ? 11.305 -4.992 -2.783 1 96.94 89 ALA B O 1
ATOM 1563 N N . ALA B 1 90 ? 11.57 -5.375 -0.616 1 98.25 90 ALA B N 1
ATOM 1564 C CA . ALA B 1 90 ? 10.453 -6.324 -0.583 1 98.25 90 ALA B CA 1
ATOM 1565 C C . ALA B 1 90 ? 9.133 -5.629 -0.896 1 98.25 90 ALA B C 1
ATOM 1567 O O . ALA B 1 90 ? 8.273 -6.191 -1.578 1 98.25 90 ALA B O 1
ATOM 1568 N N . THR B 1 91 ? 8.906 -4.43 -0.403 1 98.44 91 THR B N 1
ATOM 1569 C CA . THR B 1 91 ? 7.711 -3.652 -0.711 1 98.44 91 THR B CA 1
ATOM 1570 C C . THR B 1 91 ? 7.625 -3.365 -2.207 1 98.44 91 THR B C 1
ATOM 1572 O O . THR B 1 91 ? 6.57 -3.551 -2.818 1 98.44 91 THR B O 1
ATOM 1575 N N . LEU B 1 92 ? 8.734 -3.004 -2.783 1 97.69 92 LEU B N 1
ATOM 1576 C CA . LEU B 1 92 ? 8.75 -2.711 -4.211 1 97.69 92 LEU B CA 1
ATOM 1577 C C . LEU B 1 92 ? 8.523 -3.979 -5.027 1 97.69 92 LEU B C 1
ATOM 1579 O O . LEU B 1 92 ? 7.871 -3.938 -6.074 1 97.69 92 LEU B O 1
ATOM 1583 N N . ALA B 1 93 ? 9.102 -5.039 -4.613 1 97.12 93 ALA B N 1
ATOM 1584 C CA . ALA B 1 93 ? 8.859 -6.316 -5.273 1 97.12 93 ALA B CA 1
ATOM 1585 C C . ALA B 1 93 ? 7.379 -6.688 -5.223 1 97.12 93 ALA B C 1
ATOM 1587 O O . ALA B 1 93 ? 6.828 -7.195 -6.203 1 97.12 93 ALA B O 1
ATOM 1588 N N . LEU B 1 94 ? 6.738 -6.441 -4.121 1 97.94 94 LEU B N 1
ATOM 1589 C CA . LEU B 1 94 ? 5.309 -6.707 -3.988 1 97.94 94 LEU B CA 1
ATOM 1590 C C . LEU B 1 94 ? 4.5 -5.805 -4.91 1 97.94 94 LEU B C 1
ATOM 1592 O O . LEU B 1 94 ? 3.535 -6.254 -5.535 1 97.94 94 LEU B O 1
ATOM 1596 N N . VAL B 1 95 ? 4.902 -4.566 -5.008 1 97.5 95 VAL B N 1
ATOM 1597 C CA . VAL B 1 95 ? 4.246 -3.664 -5.949 1 97.5 95 VAL B CA 1
ATOM 1598 C C . VAL B 1 95 ? 4.418 -4.188 -7.371 1 97.5 95 VAL B C 1
ATOM 1600 O O . VAL B 1 95 ? 3.467 -4.184 -8.156 1 97.5 95 VAL B O 1
ATOM 1603 N N . ALA B 1 96 ? 5.598 -4.617 -7.715 1 96.62 96 ALA B N 1
ATOM 1604 C CA . ALA B 1 96 ? 5.848 -5.168 -9.039 1 96.62 96 ALA B CA 1
ATOM 1605 C C . ALA B 1 96 ? 4.969 -6.391 -9.305 1 96.62 96 ALA B C 1
ATOM 1607 O O . ALA B 1 96 ? 4.477 -6.586 -10.414 1 96.62 96 ALA B O 1
ATOM 1608 N N . TRP B 1 97 ? 4.805 -7.156 -8.328 1 95.75 97 TRP B N 1
ATOM 1609 C CA . TRP B 1 97 ? 3.965 -8.352 -8.422 1 95.75 97 TRP B CA 1
ATOM 1610 C C . TRP B 1 97 ? 2.516 -7.969 -8.703 1 95.75 97 TRP B C 1
ATOM 1612 O O . TRP B 1 97 ? 1.865 -8.578 -9.562 1 95.75 97 TRP B O 1
ATOM 1622 N N . VAL B 1 98 ? 2.027 -6.945 -8.07 1 95.06 98 VAL B N 1
ATOM 1623 C CA . VAL B 1 98 ? 0.616 -6.578 -8.109 1 95.06 98 VAL B CA 1
ATOM 1624 C C . VAL B 1 98 ? 0.354 -5.656 -9.297 1 95.06 98 VAL B C 1
ATOM 1626 O O . VAL B 1 98 ? -0.641 -5.816 -10.008 1 95.06 98 VAL B O 1
ATOM 1629 N N . GLU B 1 99 ? 1.314 -4.727 -9.523 1 95 99 GLU B N 1
ATOM 1630 C CA . GLU B 1 99 ? 1.059 -3.635 -10.453 1 95 99 GLU B CA 1
ATOM 1631 C C . GLU B 1 99 ? 1.931 -3.756 -11.703 1 95 99 GLU B C 1
ATOM 1633 O O . GLU B 1 99 ? 1.751 -3.01 -12.664 1 95 99 GLU B O 1
ATOM 1638 N N . GLY B 1 100 ? 2.9 -4.602 -11.664 1 93.75 100 GLY B N 1
ATOM 1639 C CA . GLY B 1 100 ? 3.818 -4.75 -12.781 1 93.75 100 GLY B CA 1
ATOM 1640 C C . GLY B 1 100 ? 5.188 -4.156 -12.516 1 93.75 100 GLY B C 1
ATOM 1641 O O . GLY B 1 100 ? 5.301 -3.109 -11.875 1 93.75 100 GLY B O 1
ATOM 1642 N N . VAL B 1 101 ? 6.195 -4.789 -13.156 1 93.88 101 VAL B N 1
ATOM 1643 C CA . VAL B 1 101 ? 7.594 -4.445 -12.93 1 93.88 101 VAL B CA 1
ATOM 1644 C C . VAL B 1 101 ? 7.863 -3.025 -13.422 1 93.88 101 VAL B C 1
ATOM 1646 O O . VAL B 1 101 ? 8.68 -2.309 -12.836 1 93.88 101 VAL B O 1
ATOM 1649 N N . SER B 1 102 ? 7.137 -2.588 -14.406 1 91.81 102 SER B N 1
ATOM 1650 C CA . SER B 1 102 ? 7.367 -1.267 -14.984 1 91.81 102 SER B CA 1
ATOM 1651 C C . SER B 1 102 ? 7.098 -0.164 -13.969 1 91.81 102 SER B C 1
ATOM 1653 O O . SER B 1 102 ? 7.699 0.909 -14.031 1 91.81 102 SER B O 1
ATOM 1655 N N . LYS B 1 103 ? 6.219 -0.4 -12.961 1 91.19 103 LYS B N 1
ATOM 1656 C CA . LYS B 1 103 ? 5.887 0.589 -11.945 1 91.19 103 LYS B CA 1
ATOM 1657 C C . LYS B 1 103 ? 7.07 0.844 -11.016 1 91.19 103 LYS B C 1
ATOM 1659 O O . LYS B 1 103 ? 7.195 1.929 -10.445 1 91.19 103 LYS B O 1
ATOM 1664 N N . VAL B 1 104 ? 8.008 -0.152 -10.93 1 93.31 104 VAL B N 1
ATOM 1665 C CA . VAL B 1 104 ? 9.047 -0.025 -9.906 1 93.31 104 VAL B CA 1
ATOM 1666 C C . VAL B 1 104 ? 10.406 0.174 -10.57 1 93.31 104 VAL B C 1
ATOM 1668 O O . VAL B 1 104 ? 11.367 0.588 -9.922 1 93.31 104 VAL B O 1
ATOM 1671 N N . THR B 1 105 ? 10.469 -0.085 -11.836 1 89.5 105 THR B N 1
ATOM 1672 C CA . THR B 1 105 ? 11.742 0.046 -12.539 1 89.5 105 THR B CA 1
ATOM 1673 C C . THR B 1 105 ? 12.258 1.48 -12.461 1 89.5 105 THR B C 1
ATOM 1675 O O . THR B 1 105 ? 13.445 1.706 -12.242 1 89.5 105 THR B O 1
ATOM 1678 N N . ARG B 1 106 ? 11.438 2.408 -12.617 1 79.56 106 ARG B N 1
ATOM 1679 C CA . ARG B 1 106 ? 11.875 3.801 -12.594 1 79.56 106 ARG B CA 1
ATOM 1680 C C . ARG B 1 106 ? 12.258 4.227 -11.18 1 79.56 106 ARG B C 1
ATOM 1682 O O . ARG B 1 106 ? 13.117 5.09 -10.992 1 79.56 106 ARG B O 1
ATOM 1689 N N . THR B 1 107 ? 11.641 3.596 -10.156 1 85 107 THR B N 1
ATOM 1690 C CA . THR B 1 107 ? 11.82 4.043 -8.781 1 85 107 THR B CA 1
ATOM 1691 C C . THR B 1 107 ? 13.117 3.484 -8.195 1 85 107 THR B C 1
ATOM 1693 O O . THR B 1 107 ? 13.68 4.055 -7.262 1 85 107 THR B O 1
ATOM 1696 N N . TRP B 1 108 ? 13.625 2.477 -8.766 1 81.56 108 TRP B N 1
ATOM 1697 C CA . TRP B 1 108 ? 14.859 1.869 -8.273 1 81.56 108 TRP B CA 1
ATOM 1698 C C . TRP B 1 108 ? 16.031 2.848 -8.367 1 81.56 108 TRP B C 1
ATOM 1700 O O . TRP B 1 108 ? 16.875 2.896 -7.477 1 81.56 108 TRP B O 1
ATOM 1710 N N . GLY B 1 109 ? 16.016 3.611 -9.344 1 80.56 109 GLY B N 1
ATOM 1711 C CA . GLY B 1 109 ? 17.078 4.59 -9.516 1 80.56 109 GLY B CA 1
ATOM 1712 C C . GLY B 1 109 ? 17.141 5.602 -8.391 1 80.56 109 GLY B C 1
ATOM 1713 O O . GLY B 1 109 ? 18.234 5.965 -7.938 1 80.56 109 GLY B O 1
ATOM 1714 N N . VAL B 1 110 ? 16.031 5.949 -7.824 1 83.5 110 VAL B N 1
ATOM 1715 C CA . VAL B 1 110 ? 16 6.996 -6.809 1 83.5 110 VAL B CA 1
ATOM 1716 C C . VAL B 1 110 ? 16.453 6.434 -5.469 1 83.5 110 VAL B C 1
ATOM 1718 O O . VAL B 1 110 ? 16.969 7.168 -4.621 1 83.5 110 VAL B O 1
ATOM 1721 N N . LEU B 1 111 ? 16.406 5.184 -5.211 1 88.81 111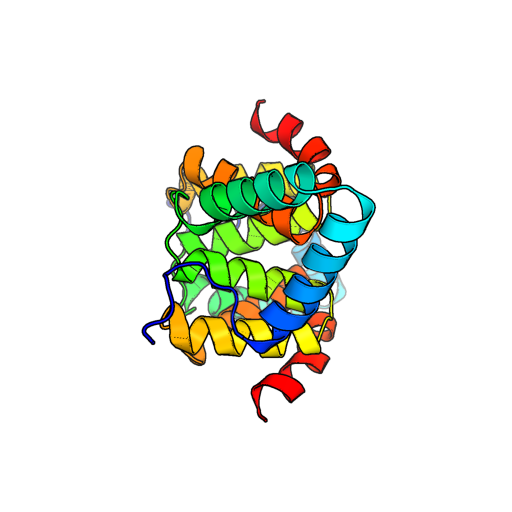 LEU B N 1
ATOM 1722 C CA . LEU B 1 111 ? 16.75 4.566 -3.938 1 88.81 111 LEU B CA 1
ATOM 1723 C C . LEU B 1 111 ? 18.25 4.277 -3.865 1 88.81 111 LEU B C 1
ATOM 1725 O O . LEU B 1 111 ? 18.781 4.012 -2.785 1 88.81 111 LEU B O 1
ATOM 1729 N N . ARG B 1 112 ? 18.875 4.309 -4.926 1 77.88 112 ARG B N 1
ATOM 1730 C CA . ARG B 1 112 ? 20.312 4.039 -4.973 1 77.88 112 ARG B CA 1
ATOM 1731 C C . ARG B 1 112 ? 21.109 5.332 -4.898 1 77.88 112 ARG B C 1
ATOM 1733 O O . ARG B 1 112 ? 22.344 5.305 -4.848 1 77.88 112 ARG B O 1
ATOM 1740 N N . GLN B 1 113 ? 20.547 6.398 -4.809 1 66.5 113 GLN B N 1
ATOM 1741 C CA . GLN B 1 113 ? 21.281 7.66 -4.773 1 66.5 113 GLN B CA 1
ATOM 1742 C C . GLN B 1 113 ? 21.656 8.039 -3.34 1 66.5 113 GLN B C 1
ATOM 1744 O O . GLN B 1 113 ? 20.969 7.645 -2.393 1 66.5 113 GLN B O 1
#

Nearest PDB structures (foldseek):
  3d7i-assembly1_B  TM=8.381E-01  e=4.171E-04  Methanocaldococcus jannaschii
  2qeu-assembly1_B  TM=7.990E-01  e=4.303E-02  Paraburkholderia xenovorans LB400
  1p8c-assembly1_B  TM=7.209E-01  e=2.837E-02  Thermotoga maritima
  2af7-assembly1_F  TM=7.762E-01  e=6.528E-02  Methanothermobacter thermautotrophicus
  6sgb-assembly1_DH  TM=4.588E-01  e=6.067E+00  Trypanosoma brucei brucei

InterPro domains:
  IPR003779 Alkyl hydroperoxide reductase AhpD/CMD-like [PF02627] (30-112)
  IPR029032 AhpD-like [G3DSA:1.20.1290.10] (23-113)
  IPR029032 AhpD-like [SSF69118] (30-112)

pLDDT: mean 85.36, std 18.73, range [25.45, 98.75]

Organism: Methanopyrus kandleri (strain 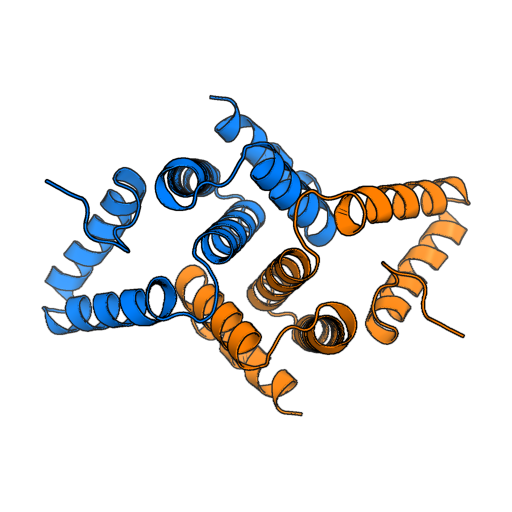AV19 / DSM 6324 / JCM 9639 / NBRC 100938) (NCBI:txid190192)

Solvent-accessible surface area (backbone atoms only — not comparable to full-atom values): 12236 Å² total; per-residue (Å²): 130,82,79,65,92,82,62,59,48,70,62,68,28,41,56,53,41,45,52,45,50,52,46,22,71,72,66,30,67,65,51,43,51,51,52,51,50,51,48,42,49,60,62,68,65,32,86,56,54,61,46,55,51,43,51,37,53,33,38,51,27,32,67,70,56,37,41,67,54,30,38,47,43,52,52,36,26,37,75,72,37,68,44,49,71,65,48,51,51,45,44,44,51,46,39,21,70,75,72,32,57,74,35,35,59,68,38,52,62,51,70,72,106,132,82,78,66,91,83,62,60,47,69,63,67,29,41,55,53,40,45,53,46,49,53,44,22,71,74,65,31,67,65,50,46,52,52,52,51,50,51,50,40,48,61,64,67,66,34,87,57,54,63,44,54,52,42,50,38,53,35,38,52,26,32,68,70,56,37,43,67,54,32,38,47,43,51,52,36,26,37,76,74,38,67,45,49,71,67,48,51,51,45,43,45,50,45,38,22,70,75,73,32,58,76,38,36,58,70,39,52,62,50,70,70,106

Foldseek 3Di:
DDDDFLQQDDPVSVVVVVVLVVCCVVVHDVSSVVVVVVSCVVQPVDPDANLVVLLVQLLVCLLVLPQVSNLRSVVCSCPPVVDDPVSSVVSLVVSCVVRNPVSNVSNVVSNVD/DPDDFLQQDDPVSVVVVVVLVVCCVVVHDVSSVVVVVVSCCVQPVDPDANLVVLLVQLLVCLLVLPQVSNLRSVVCSCPRVVDDPVSSVVSLVVSCVVRNPVSCVSNVVSNVD